Protein AF-0000000087687493 (afdb_homodimer)

Organism: Physeter macrocephalus (NCBI:txid9755)

Structure (mmCIF, N/CA/C/O backbone):
data_AF-0000000087687493-model_v1
#
loop_
_entity.id
_entity.type
_entity.pdbx_description
1 polymer 'Protein FAM180B isoform X2'
#
loop_
_atom_site.group_PDB
_atom_site.id
_atom_site.type_symbol
_atom_site.label_atom_id
_atom_site.label_alt_id
_atom_site.label_comp_id
_atom_site.label_asym_id
_atom_site.label_entity_id
_atom_site.label_seq_id
_atom_site.pdbx_PDB_ins_code
_atom_site.Cartn_x
_atom_site.Cartn_y
_atom_site.Cartn_z
_atom_site.occupancy
_atom_site.B_iso_or_equiv
_atom_site.auth_seq_id
_atom_site.auth_comp_id
_atom_site.auth_asym_id
_atom_site.auth_atom_id
_atom_site.pdbx_PDB_model_num
ATOM 1 N N . MET A 1 1 ? -7.375 11.211 17.047 1 57.12 1 MET A N 1
ATOM 2 C CA . MET A 1 1 ? -7.629 11.352 15.609 1 57.12 1 MET A CA 1
ATOM 3 C C . MET A 1 1 ? -8.789 10.469 15.172 1 57.12 1 MET A C 1
ATOM 5 O O . MET A 1 1 ? -9.078 9.453 15.812 1 57.12 1 MET A O 1
ATOM 9 N N . GLY A 1 2 ? -9.844 11.086 14.617 1 65.38 2 GLY A N 1
ATOM 10 C CA . GLY A 1 2 ? -11.125 10.438 14.375 1 65.38 2 GLY A CA 1
ATOM 11 C C . GLY A 1 2 ? -11.039 9.289 13.383 1 65.38 2 GLY A C 1
ATOM 12 O O . GLY A 1 2 ? -9.969 9.008 12.844 1 65.38 2 GLY A O 1
ATOM 13 N N . GLN A 1 3 ? -12.047 8.484 13.25 1 75.88 3 GLN A N 1
ATOM 14 C CA . GLN A 1 3 ? -12.195 7.348 12.344 1 75.88 3 GLN A CA 1
ATOM 15 C C . GLN A 1 3 ? -12.078 7.789 10.891 1 75.88 3 GLN A C 1
ATOM 17 O O . GLN A 1 3 ? -12.523 8.883 10.531 1 75.88 3 GLN A O 1
ATOM 22 N N . LEU A 1 4 ? -11.383 6.969 10.125 1 79.12 4 LEU A N 1
ATOM 23 C CA . LEU A 1 4 ? -11.281 7.23 8.695 1 79.12 4 LEU A CA 1
ATOM 24 C C . LEU A 1 4 ? -12.625 6.984 8.008 1 79.12 4 LEU A C 1
ATOM 26 O O . LEU A 1 4 ? -13.344 6.051 8.352 1 79.12 4 LEU A O 1
ATOM 30 N N . HIS A 1 5 ? -13 7.879 7.207 1 79.88 5 HIS A N 1
ATOM 31 C CA . HIS A 1 5 ? -14.234 7.719 6.434 1 79.88 5 HIS A CA 1
ATOM 32 C C . HIS A 1 5 ? -14.031 8.133 4.98 1 79.88 5 HIS A C 1
ATOM 34 O O . HIS A 1 5 ? -13.062 8.828 4.66 1 79.88 5 HIS A O 1
ATOM 40 N N . ILE A 1 6 ? -14.922 7.57 4.07 1 86.44 6 ILE A N 1
ATOM 41 C CA . ILE A 1 6 ? -14.914 7.984 2.67 1 86.44 6 ILE A CA 1
ATOM 42 C C . ILE A 1 6 ? -15.656 9.305 2.52 1 86.44 6 ILE A C 1
ATOM 44 O O . ILE A 1 6 ? -16.844 9.398 2.824 1 86.44 6 ILE A O 1
ATOM 48 N N . GLN A 1 7 ? -14.984 10.312 2.129 1 83.38 7 GLN A N 1
ATOM 49 C CA . GLN A 1 7 ? -15.555 11.656 2.055 1 83.38 7 GLN A CA 1
ATOM 50 C C . GLN A 1 7 ? -16.438 11.812 0.823 1 83.38 7 GLN A C 1
ATOM 52 O O . GLN A 1 7 ? -17.484 12.469 0.882 1 83.38 7 GLN A O 1
ATOM 57 N N . ASP A 1 8 ? -16.109 11.164 -0.287 1 89.25 8 ASP A N 1
ATOM 58 C CA . ASP A 1 8 ? -16.875 11.32 -1.515 1 89.25 8 ASP A CA 1
ATOM 59 C C . ASP A 1 8 ? -18.203 10.57 -1.424 1 89.25 8 ASP A C 1
ATOM 61 O O . ASP A 1 8 ? -18.234 9.344 -1.3 1 89.25 8 ASP A O 1
ATOM 65 N N . GLU A 1 9 ? -19.203 11.305 -1.529 1 91.12 9 GLU A N 1
ATOM 66 C CA . GLU A 1 9 ? -20.531 10.734 -1.342 1 91.12 9 GLU A CA 1
ATOM 67 C C . GLU A 1 9 ? -20.844 9.711 -2.428 1 91.12 9 GLU A C 1
ATOM 69 O O . GLU A 1 9 ? -21.516 8.703 -2.164 1 91.12 9 GLU A O 1
ATOM 74 N N . GLU A 1 10 ? -20.438 9.992 -3.646 1 93.44 10 GLU A N 1
ATOM 75 C CA . GLU A 1 10 ? -20.672 9.055 -4.738 1 93.44 10 GLU A CA 1
ATOM 76 C C . GLU A 1 10 ? -20.016 7.703 -4.449 1 93.44 10 GLU A C 1
ATOM 78 O O . GLU A 1 10 ? -20.656 6.656 -4.594 1 93.44 10 GLU A O 1
ATOM 83 N N . LEU A 1 11 ? -18.781 7.754 -4.051 1 90.75 11 LEU A N 1
ATOM 84 C CA . LEU A 1 11 ? -18.047 6.539 -3.729 1 90.75 11 LEU A CA 1
ATOM 85 C C . LEU A 1 11 ? -18.641 5.844 -2.512 1 90.75 11 LEU A C 1
ATOM 87 O O . LEU A 1 11 ? -18.828 4.625 -2.518 1 90.75 11 LEU A O 1
ATOM 91 N N . ALA A 1 12 ? -19.062 6.613 -1.541 1 91 12 ALA A N 1
ATOM 92 C CA . ALA A 1 12 ? -19.562 6.078 -0.278 1 91 12 ALA A CA 1
ATOM 93 C C . ALA A 1 12 ? -20.906 5.383 -0.474 1 91 12 ALA A C 1
ATOM 95 O O . ALA A 1 12 ? -21.281 4.5 0.303 1 91 12 ALA A O 1
ATOM 96 N N . SER A 1 13 ? -21.547 5.734 -1.443 1 91.62 13 SER A N 1
ATOM 97 C CA . SER A 1 13 ? -22.906 5.223 -1.645 1 91.62 13 SER A CA 1
ATOM 98 C C . SER A 1 13 ? -22.875 3.885 -2.379 1 91.62 13 SER A C 1
ATOM 100 O O . SER A 1 13 ? -23.891 3.174 -2.412 1 91.62 13 SER A O 1
ATOM 102 N N . THR A 1 14 ? -21.734 3.602 -3.014 1 92.44 14 THR A N 1
ATOM 103 C CA . THR A 1 14 ? -21.641 2.33 -3.723 1 92.44 14 THR A CA 1
ATOM 104 C C . THR A 1 14 ? -21.562 1.167 -2.74 1 92.44 14 THR A C 1
ATOM 106 O O . THR A 1 14 ? -21.188 1.354 -1.577 1 92.44 14 THR A O 1
ATOM 109 N N . ARG A 1 15 ? -21.906 -0.051 -3.201 1 92.62 15 ARG A N 1
ATOM 110 C CA . ARG A 1 15 ? -21.797 -1.232 -2.354 1 92.62 15 ARG A CA 1
ATOM 111 C C . ARG A 1 15 ? -20.344 -1.455 -1.914 1 92.62 15 ARG A C 1
ATOM 113 O O . ARG A 1 15 ? -20.062 -1.556 -0.719 1 92.62 15 ARG A O 1
ATOM 120 N N . PRO A 1 16 ? -19.391 -1.457 -2.838 1 89.19 16 PRO A N 1
ATOM 121 C CA . PRO A 1 16 ? -18 -1.616 -2.414 1 89.19 16 PRO A CA 1
ATOM 122 C C . PRO A 1 16 ? -17.531 -0.482 -1.508 1 89.19 16 PRO A C 1
ATOM 124 O O . PRO A 1 16 ? -16.703 -0.7 -0.622 1 89.19 16 PRO A O 1
ATOM 127 N N . GLY A 1 17 ? -18.031 0.731 -1.824 1 89.94 17 GLY A N 1
ATOM 128 C CA . GLY A 1 17 ? -17.703 1.857 -0.965 1 89.94 17 GLY A CA 1
ATOM 129 C C . GLY A 1 17 ? -18.156 1.67 0.468 1 89.94 17 GLY A C 1
ATOM 130 O O . GLY A 1 17 ? -17.438 2.002 1.408 1 89.94 17 GLY A O 1
ATOM 131 N N . ARG A 1 18 ? -19.344 1.124 0.629 1 90 18 ARG A N 1
ATOM 132 C CA . ARG A 1 18 ? -19.875 0.857 1.958 1 90 18 ARG A CA 1
ATOM 133 C C . ARG A 1 18 ? -19.062 -0.199 2.684 1 90 18 ARG A C 1
ATOM 135 O O . ARG A 1 18 ? -18.781 -0.065 3.877 1 90 18 ARG A O 1
ATOM 142 N N . ARG A 1 19 ? -18.625 -1.159 1.909 1 86.69 19 ARG A N 1
ATOM 143 C CA . ARG A 1 19 ? -17.781 -2.189 2.496 1 86.69 19 ARG A CA 1
ATOM 144 C C . ARG A 1 19 ? -16.453 -1.606 2.957 1 86.69 19 ARG A C 1
ATOM 146 O O . ARG A 1 19 ? -15.969 -1.922 4.047 1 86.69 19 ARG A O 1
ATOM 153 N N . LEU A 1 20 ? -15.914 -0.812 2.037 1 87.25 20 LEU A N 1
ATOM 154 C CA . LEU A 1 20 ? -14.648 -0.176 2.381 1 87.25 20 LEU A CA 1
ATOM 155 C C . LEU A 1 20 ? -14.805 0.73 3.598 1 87.25 20 LEU A C 1
ATOM 157 O O . LEU A 1 20 ? -13.93 0.775 4.461 1 87.25 20 LEU A O 1
ATOM 161 N N . SER A 1 21 ? -15.906 1.424 3.682 1 86.94 21 SER A N 1
ATOM 162 C CA . SER A 1 21 ? -16.188 2.295 4.82 1 86.94 21 SER A CA 1
ATOM 163 C C . SER A 1 21 ? -16.234 1.5 6.121 1 86.94 21 SER A C 1
ATOM 165 O O . SER A 1 21 ? -15.742 1.951 7.152 1 86.94 21 SER A O 1
ATOM 167 N N . LEU A 1 22 ? -16.859 0.412 6.039 1 84.94 22 LEU A N 1
ATOM 168 C CA . LEU A 1 22 ? -16.938 -0.454 7.211 1 84.94 22 LEU A CA 1
ATOM 169 C C . LEU A 1 22 ? -15.547 -0.93 7.629 1 84.94 22 LEU A C 1
ATOM 171 O O . LEU A 1 22 ? -15.227 -0.956 8.82 1 84.94 22 LEU A O 1
ATOM 175 N N . LEU A 1 23 ? -14.711 -1.224 6.609 1 83.31 23 LEU A N 1
ATOM 176 C CA . LEU A 1 23 ? -13.352 -1.648 6.898 1 83.31 23 LEU A CA 1
ATOM 177 C C . LEU A 1 23 ? -12.555 -0.523 7.555 1 83.31 23 LEU A C 1
ATOM 179 O O . LEU A 1 23 ? -11.867 -0.744 8.555 1 83.31 23 LEU A O 1
ATOM 183 N N . LEU A 1 24 ? -12.758 0.592 7.008 1 85.69 24 LEU A N 1
ATOM 184 C CA . LEU A 1 24 ? -12.031 1.75 7.516 1 85.69 24 LEU A CA 1
ATOM 185 C C . LEU A 1 24 ? -12.477 2.094 8.93 1 85.69 24 LEU A C 1
ATOM 187 O O . LEU A 1 24 ? -11.656 2.449 9.781 1 85.69 24 LEU A O 1
ATOM 191 N N . GLN A 1 25 ? -13.695 1.948 9.195 1 82.12 25 GLN A N 1
ATOM 192 C CA . GLN A 1 25 ? -14.266 2.346 10.477 1 82.12 25 GLN A CA 1
ATOM 193 C C . GLN A 1 25 ? -13.992 1.295 11.547 1 82.12 25 GLN A C 1
ATOM 195 O O . GLN A 1 25 ? -13.703 1.633 12.695 1 82.12 25 GLN A O 1
ATOM 200 N N . HIS A 1 26 ? -14 0.063 11.156 1 77.81 26 HIS A N 1
ATOM 201 C CA . HIS A 1 26 ? -13.992 -0.976 12.18 1 77.81 26 HIS A CA 1
ATOM 202 C C . HIS A 1 26 ? -12.633 -1.664 12.25 1 77.81 26 HIS A C 1
ATOM 204 O O . HIS A 1 26 ? -12.242 -2.176 13.305 1 77.81 26 HIS A O 1
ATOM 210 N N . HIS A 1 27 ? -11.891 -1.51 11.227 1 77.25 27 HIS A N 1
ATOM 211 C CA . HIS A 1 27 ? -10.734 -2.4 11.188 1 77.25 27 HIS A CA 1
ATOM 212 C C . HIS A 1 27 ? -9.438 -1.614 11.016 1 77.25 27 HIS A C 1
ATOM 214 O O . HIS A 1 27 ? -8.344 -2.176 11.125 1 77.25 27 HIS A O 1
ATOM 220 N N . VAL A 1 28 ? -9.508 -0.477 10.656 1 81.25 28 VAL A N 1
ATOM 221 C CA . VAL A 1 28 ? -8.312 0.353 10.555 1 81.25 28 VAL A CA 1
ATOM 222 C C . VAL A 1 28 ? -8.164 1.209 11.812 1 81.25 28 VAL A C 1
ATOM 224 O O . VAL A 1 28 ? -9.102 1.923 12.195 1 81.25 28 VAL A O 1
ATOM 227 N N . PRO A 1 29 ? -7.027 1.083 12.391 1 83.38 29 PRO A N 1
ATOM 228 C CA . PRO A 1 29 ? -6.82 1.816 13.641 1 83.38 29 PRO A CA 1
ATOM 229 C C . PRO A 1 29 ? -6.938 3.328 13.469 1 83.38 29 PRO A C 1
ATOM 231 O O . PRO A 1 29 ? -6.566 3.861 12.414 1 83.38 29 PRO A O 1
ATOM 234 N N . SER A 1 30 ? -7.441 3.971 14.531 1 84.06 30 SER A N 1
ATOM 235 C CA . SER A 1 30 ? -7.656 5.414 14.469 1 84.06 30 SER A CA 1
ATOM 236 C C . SER A 1 30 ? -6.5 6.176 15.109 1 84.06 30 SER A C 1
ATOM 238 O O . SER A 1 30 ? -6.43 7.402 15.008 1 84.06 30 SER A O 1
ATOM 240 N N . ASP A 1 31 ? -5.668 5.422 15.719 1 90.25 31 ASP A N 1
ATOM 241 C CA . ASP A 1 31 ? -4.516 6.066 16.359 1 90.25 31 ASP A CA 1
ATOM 242 C C . ASP A 1 31 ? -3.295 5.152 16.328 1 90.25 31 ASP A C 1
ATOM 244 O O . ASP A 1 31 ? -3.367 4.023 15.836 1 90.25 31 ASP A O 1
ATOM 248 N N . LEU A 1 32 ? -2.256 5.668 16.844 1 92.75 32 LEU A N 1
ATOM 249 C CA . LEU A 1 32 ? -0.97 4.984 16.766 1 92.75 32 LEU A CA 1
ATOM 250 C C . LEU A 1 32 ? -1.001 3.682 17.547 1 92.75 32 LEU A C 1
ATOM 252 O O . LEU A 1 32 ? -0.484 2.66 17.094 1 92.75 32 LEU A O 1
ATOM 256 N N . GLU A 1 33 ? -1.521 3.783 18.719 1 93.06 33 GLU A N 1
ATOM 257 C CA . GLU A 1 33 ? -1.596 2.588 19.547 1 93.06 33 GLU A CA 1
ATOM 258 C C . GLU A 1 33 ? -2.355 1.47 18.844 1 93.06 33 GLU A C 1
ATOM 260 O O . GLU A 1 33 ? -1.938 0.31 18.875 1 93.06 33 GLU A O 1
ATOM 265 N N . GLY A 1 34 ? -3.471 1.806 18.25 1 92.94 34 GLY A N 1
ATOM 266 C CA . GLY A 1 34 ? -4.246 0.833 17.5 1 92.94 34 GLY A CA 1
ATOM 267 C C . GLY A 1 34 ? -3.484 0.237 16.328 1 92.94 34 GLY A C 1
ATOM 268 O O . GLY A 1 34 ? -3.572 -0.966 16.062 1 92.94 34 GLY A O 1
ATOM 269 N N . ALA A 1 35 ? -2.762 1.033 15.617 1 94.94 35 ALA A N 1
ATOM 270 C CA . ALA A 1 35 ? -1.961 0.562 14.492 1 94.94 35 ALA A CA 1
ATOM 271 C C . ALA A 1 35 ? -0.881 -0.411 14.953 1 94.94 35 ALA A C 1
ATOM 273 O O . ALA A 1 35 ? -0.639 -1.434 14.312 1 94.94 35 ALA A O 1
ATOM 274 N N . GLU A 1 36 ? -0.266 -0.094 16.031 1 95.62 36 GLU A N 1
ATOM 275 C CA . GLU A 1 36 ? 0.78 -0.95 16.594 1 95.62 36 GLU A CA 1
ATOM 276 C C . GLU A 1 36 ? 0.214 -2.295 17.031 1 95.62 36 GLU A C 1
ATOM 278 O O . GLU A 1 36 ? 0.85 -3.334 16.859 1 95.62 36 GLU A O 1
ATOM 283 N N . GLN A 1 37 ? -0.922 -2.199 17.625 1 94.38 37 GLN A N 1
ATOM 284 C CA . GLN A 1 37 ? -1.578 -3.432 18.047 1 94.38 37 GLN A CA 1
ATOM 285 C C . GLN A 1 37 ? -1.922 -4.312 16.859 1 94.38 37 GLN A C 1
ATOM 287 O O . GLN A 1 37 ? -1.719 -5.527 16.891 1 94.38 37 GLN A O 1
ATOM 292 N N . ARG A 1 38 ? -2.471 -3.705 15.82 1 93.5 38 ARG A N 1
ATOM 293 C CA . ARG A 1 38 ? -2.777 -4.453 14.609 1 93.5 38 ARG A CA 1
ATOM 294 C C . ARG A 1 38 ? -1.513 -5.043 13.992 1 93.5 38 ARG A C 1
ATOM 296 O O . ARG A 1 38 ? -1.518 -6.188 13.531 1 93.5 38 ARG A O 1
ATOM 303 N N . LEU A 1 39 ? -0.437 -4.297 13.984 1 95.62 39 LEU A N 1
ATOM 304 C CA . LEU A 1 39 ? 0.851 -4.785 13.508 1 95.62 39 LEU A CA 1
ATOM 305 C C . LEU A 1 39 ? 1.278 -6.035 14.266 1 95.62 39 LEU A C 1
ATOM 307 O O . LEU A 1 39 ? 1.703 -7.023 13.656 1 95.62 39 LEU A O 1
ATOM 311 N N . GLN A 1 40 ? 1.17 -5.957 15.547 1 95.19 40 GLN A N 1
ATOM 312 C CA . GLN A 1 40 ? 1.549 -7.094 16.375 1 95.19 40 GLN A CA 1
ATOM 313 C C . GLN A 1 40 ? 0.733 -8.336 16.016 1 95.19 40 GLN A C 1
ATOM 315 O O . GLN A 1 40 ? 1.264 -9.445 15.984 1 95.19 40 GLN A O 1
ATOM 320 N N . GLN A 1 41 ? -0.485 -8.156 15.805 1 94.12 41 GLN A N 1
ATOM 321 C CA . GLN A 1 41 ? -1.337 -9.273 15.406 1 94.12 41 GLN A CA 1
ATOM 322 C C . GLN A 1 41 ? -0.85 -9.906 14.109 1 94.12 41 GLN A C 1
ATOM 324 O O . GLN A 1 41 ? -0.822 -11.133 13.977 1 94.12 41 GLN A O 1
ATOM 329 N N . PHE A 1 42 ? -0.473 -9.07 13.164 1 93.69 42 PHE A N 1
ATOM 330 C CA . PHE A 1 42 ? 0.035 -9.594 11.898 1 93.69 42 PHE A CA 1
ATOM 331 C C . PHE A 1 42 ? 1.384 -10.281 12.102 1 93.69 42 PHE A C 1
ATOM 333 O O . PHE A 1 42 ? 1.677 -11.289 11.453 1 93.69 42 PHE A O 1
ATOM 340 N N . GLN A 1 43 ? 2.207 -9.727 12.914 1 93.5 43 GLN A N 1
ATOM 341 C CA . GLN A 1 43 ? 3.502 -10.336 13.203 1 93.5 43 GLN A CA 1
ATOM 342 C C . GLN A 1 43 ? 3.334 -11.703 13.852 1 93.5 43 GLN A C 1
ATOM 344 O O . GLN A 1 43 ? 4.121 -12.617 13.594 1 93.5 43 GLN A O 1
ATOM 349 N N . ASP A 1 44 ? 2.312 -11.828 14.625 1 93.81 44 ASP A N 1
ATOM 350 C CA . ASP A 1 44 ? 2.027 -13.109 15.266 1 93.81 44 ASP A CA 1
ATOM 351 C C . ASP A 1 44 ? 1.633 -14.156 14.227 1 93.81 44 ASP A C 1
ATOM 3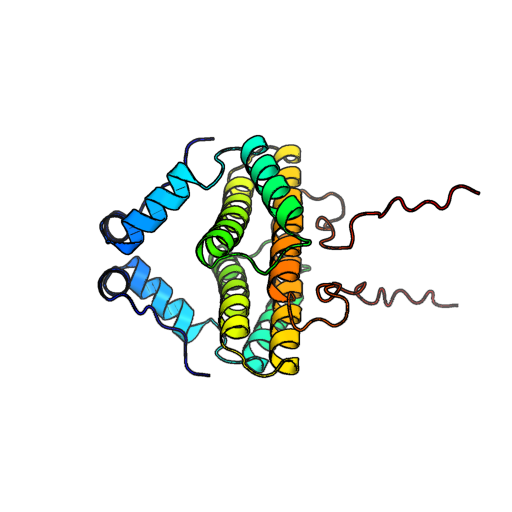53 O O . ASP A 1 44 ? 1.828 -15.359 14.445 1 93.81 44 ASP A O 1
ATOM 357 N N . LEU A 1 45 ? 1.099 -13.703 13.133 1 91.31 45 LEU A N 1
ATOM 358 C CA . LEU A 1 45 ? 0.634 -14.609 12.094 1 91.31 45 LEU A CA 1
ATOM 359 C C . LEU A 1 45 ? 1.737 -14.875 11.07 1 91.31 45 LEU A C 1
ATOM 361 O O . LEU A 1 45 ? 1.519 -15.586 10.086 1 91.31 45 LEU A O 1
ATOM 365 N N . ARG A 1 46 ? 2.902 -14.445 11.258 1 86.88 46 ARG A N 1
ATOM 366 C CA . ARG A 1 46 ? 3.994 -14.477 10.289 1 86.88 46 ARG A CA 1
ATOM 367 C C . ARG A 1 46 ? 4.426 -15.906 9.992 1 86.88 46 ARG A C 1
ATOM 369 O O . ARG A 1 46 ? 4.68 -16.266 8.836 1 86.88 46 ARG A O 1
ATOM 376 N N . LYS A 1 47 ? 4.566 -16.766 11.023 1 82.88 47 LYS A N 1
ATOM 377 C CA . LYS A 1 47 ? 5.059 -18.125 10.859 1 82.88 47 LYS A CA 1
ATOM 378 C C . LYS A 1 47 ? 3.963 -19.047 10.32 1 82.88 47 LYS A C 1
ATOM 380 O O . LYS A 1 47 ? 4.242 -20.172 9.898 1 82.88 47 LYS A O 1
ATOM 385 N N . GLY A 1 48 ? 2.797 -18.656 10.172 1 84.62 48 GLY A N 1
ATOM 386 C CA . GLY A 1 48 ? 1.676 -19.469 9.734 1 84.62 48 GLY A CA 1
ATOM 387 C C . GLY A 1 48 ? 1.467 -19.438 8.227 1 84.62 48 GLY A C 1
ATOM 388 O O . GLY A 1 48 ? 2.365 -19.047 7.48 1 84.62 48 GLY A O 1
ATOM 389 N N . PRO A 1 49 ? 0.432 -20.031 7.789 1 88.88 49 PRO A N 1
ATOM 390 C CA . PRO A 1 49 ? 0.09 -20 6.367 1 88.88 49 PRO A CA 1
ATOM 391 C C . PRO A 1 49 ? -0.183 -18.594 5.852 1 88.88 49 PRO A C 1
ATOM 393 O O . PRO A 1 49 ? -0.291 -17.641 6.641 1 88.88 49 PRO A O 1
ATOM 396 N N . PRO A 1 50 ? -0.201 -18.422 4.555 1 89.69 50 PRO A N 1
ATOM 397 C CA . PRO A 1 50 ? -0.565 -17.109 4.016 1 89.69 50 PRO A CA 1
ATOM 398 C C . PRO A 1 50 ? -1.873 -16.578 4.594 1 89.69 50 PRO A C 1
ATOM 400 O O . PRO A 1 50 ? -2.779 -17.359 4.902 1 89.69 50 PRO A O 1
ATOM 403 N N . LEU A 1 51 ? -1.948 -15.273 4.695 1 93.25 51 LEU A N 1
ATOM 404 C CA . LEU A 1 51 ? -3.145 -14.617 5.211 1 93.25 51 LEU A CA 1
ATOM 405 C C . LEU A 1 51 ? -4.344 -14.883 4.305 1 93.25 51 LEU A C 1
ATOM 407 O O . LEU A 1 51 ? -4.188 -15.047 3.094 1 93.25 51 LEU A O 1
ATOM 411 N N . SER A 1 52 ? -5.504 -15.062 4.984 1 93.5 52 SER A N 1
ATOM 412 C CA . SER A 1 52 ? -6.719 -15.07 4.172 1 93.5 52 SER A CA 1
ATOM 413 C C . SER A 1 52 ? -6.824 -13.805 3.326 1 93.5 52 SER A C 1
ATOM 415 O O . SER A 1 52 ? -6.203 -12.789 3.635 1 93.5 52 SER A O 1
ATOM 417 N N . PRO A 1 53 ? -7.586 -13.812 2.244 1 90.12 53 PRO A N 1
ATOM 418 C CA . PRO A 1 53 ? -7.766 -12.602 1.437 1 90.12 53 PRO A CA 1
ATOM 419 C C . PRO A 1 53 ? -8.258 -11.414 2.258 1 90.12 53 PRO A C 1
ATOM 421 O O . PRO A 1 53 ? -7.832 -10.281 2.029 1 90.12 53 PRO A O 1
ATOM 424 N N . TRP A 1 54 ? -9.102 -11.734 3.176 1 88.38 54 TRP A N 1
ATOM 425 C CA . TRP A 1 54 ? -9.641 -10.688 4.031 1 88.38 54 TRP A CA 1
ATOM 426 C C . TRP A 1 54 ? -8.555 -10.086 4.922 1 88.38 54 TRP A C 1
ATOM 428 O O . TRP A 1 54 ? -8.422 -8.867 5.004 1 88.38 54 TRP A O 1
ATOM 438 N N . ASP A 1 55 ? -7.809 -10.906 5.551 1 90.81 55 ASP A N 1
ATOM 439 C CA . ASP A 1 55 ? -6.742 -10.43 6.43 1 90.81 55 ASP A CA 1
ATOM 440 C C . ASP A 1 55 ? -5.68 -9.672 5.641 1 90.81 55 ASP A C 1
ATOM 442 O O . ASP A 1 55 ? -5.125 -8.68 6.129 1 90.81 55 ASP A O 1
ATOM 446 N N . PHE A 1 56 ? -5.496 -10.148 4.477 1 94.5 56 PHE A N 1
ATOM 447 C CA . PHE A 1 56 ? -4.484 -9.516 3.645 1 94.5 56 PHE A CA 1
ATOM 448 C C . PHE A 1 56 ? -4.922 -8.109 3.244 1 94.5 56 PHE A C 1
ATOM 450 O O . PHE A 1 56 ? -4.125 -7.168 3.283 1 94.5 56 PHE A O 1
ATOM 457 N N . GLU A 1 57 ? -6.129 -8.062 2.854 1 90.94 57 GLU A N 1
ATOM 458 C CA . GLU A 1 57 ? -6.676 -6.746 2.521 1 90.94 57 GLU A CA 1
ATOM 459 C C . GLU A 1 57 ? -6.578 -5.793 3.709 1 90.94 57 GLU A C 1
ATOM 461 O O . GLU A 1 57 ? -6.242 -4.621 3.543 1 90.94 57 GLU A O 1
ATOM 466 N N . HIS A 1 58 ? -6.824 -6.367 4.879 1 91.12 58 HIS A N 1
ATOM 467 C CA . HIS A 1 58 ? -6.742 -5.555 6.086 1 91.12 58 HIS A CA 1
ATOM 468 C C . HIS A 1 58 ? -5.312 -5.102 6.352 1 91.12 58 HIS A C 1
ATOM 470 O O . HIS A 1 58 ? -5.09 -3.98 6.816 1 91.12 58 HIS A O 1
ATOM 476 N N . LEU A 1 59 ? -4.422 -5.922 6.133 1 95 59 LEU A N 1
ATOM 477 C CA . LEU A 1 59 ? -3.012 -5.586 6.293 1 95 59 LEU A CA 1
ATOM 478 C C . LEU A 1 59 ? -2.631 -4.402 5.406 1 95 59 LEU A C 1
ATOM 480 O O . LEU A 1 59 ? -2.047 -3.428 5.883 1 95 59 LEU A O 1
ATOM 484 N N . LEU A 1 60 ? -3.078 -4.523 4.125 1 94.75 60 LEU A N 1
ATOM 485 C CA . LEU A 1 60 ? -2.766 -3.455 3.182 1 94.75 60 LEU A CA 1
ATOM 486 C C . LEU A 1 60 ? -3.445 -2.152 3.592 1 94.75 60 LEU A C 1
ATOM 488 O O . LEU A 1 60 ? -2.832 -1.084 3.535 1 94.75 60 LEU A O 1
ATOM 492 N N . LEU A 1 61 ? -4.68 -2.236 4.016 1 93.56 61 LEU A N 1
ATOM 493 C CA . LEU A 1 61 ? -5.445 -1.056 4.398 1 93.56 61 LEU A CA 1
ATOM 494 C C . LEU A 1 61 ? -4.848 -0.403 5.641 1 93.56 61 LEU A C 1
ATOM 496 O O . LEU A 1 61 ? -4.836 0.824 5.758 1 93.56 61 LEU A O 1
ATOM 500 N N . THR A 1 62 ? -4.395 -1.245 6.562 1 94.44 62 THR A N 1
ATOM 501 C CA . THR A 1 62 ? -3.74 -0.702 7.746 1 94.44 62 THR A CA 1
ATOM 502 C C . THR A 1 62 ? -2.484 0.073 7.359 1 94.44 62 THR A C 1
ATOM 504 O O . THR A 1 62 ? -2.236 1.162 7.883 1 94.44 62 THR A O 1
ATOM 507 N N . GLY A 1 63 ? -1.698 -0.49 6.484 1 95.31 63 GLY A N 1
ATOM 508 C CA . GLY A 1 63 ? -0.532 0.223 5.988 1 95.31 63 GLY A CA 1
ATOM 509 C C . GLY A 1 63 ? -0.873 1.565 5.371 1 95.31 63 GLY A C 1
ATOM 510 O O . GLY A 1 63 ? -0.239 2.576 5.68 1 95.31 63 GLY A O 1
ATOM 511 N N . LEU A 1 64 ? -1.892 1.567 4.516 1 94.25 64 LEU A N 1
ATOM 512 C CA . LEU A 1 64 ? -2.324 2.803 3.869 1 94.25 64 LEU A CA 1
ATOM 513 C C . LEU A 1 64 ? -2.822 3.809 4.898 1 94.25 64 LEU A C 1
ATOM 515 O O . LEU A 1 64 ? -2.615 5.016 4.746 1 94.25 64 LEU A O 1
ATOM 519 N N . SER A 1 65 ? -3.447 3.322 5.887 1 93 65 SER A N 1
ATOM 520 C CA . SER A 1 65 ? -3.938 4.219 6.93 1 93 65 SER A CA 1
ATOM 521 C C . SER A 1 65 ? -2.785 4.895 7.664 1 93 65 SER A C 1
ATOM 523 O O . SER A 1 65 ? -2.904 6.047 8.086 1 93 65 SER A O 1
ATOM 525 N N . CYS A 1 66 ? -1.709 4.18 7.84 1 93.69 66 CYS A N 1
ATOM 526 C CA . CYS A 1 66 ? -0.535 4.773 8.469 1 93.69 66 CYS A CA 1
ATOM 527 C C . CYS A 1 66 ? 0.008 5.926 7.637 1 93.69 66 CYS A C 1
ATOM 529 O O . CYS A 1 66 ? 0.394 6.965 8.18 1 93.69 66 CYS A O 1
ATOM 531 N N . VAL A 1 67 ? 0.025 5.746 6.32 1 93.94 67 VAL A N 1
ATOM 532 C CA . VAL A 1 67 ? 0.482 6.797 5.418 1 93.94 67 VAL A CA 1
ATOM 533 C C . VAL A 1 67 ? -0.422 8.023 5.551 1 93.94 67 VAL A C 1
ATOM 535 O O . VAL A 1 67 ? 0.063 9.148 5.641 1 93.94 67 VAL A O 1
ATOM 538 N N . TYR A 1 68 ? -1.722 7.758 5.613 1 91 68 TYR A N 1
ATOM 539 C CA . TYR A 1 68 ? -2.688 8.844 5.746 1 91 68 TYR A CA 1
ATOM 540 C C . TYR A 1 68 ? -2.494 9.586 7.062 1 91 68 TYR A C 1
ATOM 542 O O . TYR A 1 68 ? -2.453 10.82 7.086 1 91 68 TYR A O 1
ATOM 550 N N . ARG A 1 69 ? -2.344 8.852 8.109 1 91.56 69 ARG A N 1
ATOM 551 C CA . ARG A 1 69 ? -2.223 9.445 9.438 1 91.56 69 ARG A CA 1
ATOM 552 C C . ARG A 1 69 ? -0.922 10.227 9.57 1 91.56 69 ARG A C 1
ATOM 554 O O . ARG A 1 69 ? -0.875 11.25 10.258 1 91.56 69 ARG A O 1
ATOM 561 N N . LEU A 1 70 ? 0.108 9.766 8.969 1 91 70 LEU A N 1
ATOM 562 C CA . LEU A 1 70 ? 1.391 10.461 8.984 1 91 70 LEU A CA 1
ATOM 563 C C . LEU A 1 70 ? 1.264 11.844 8.352 1 91 70 LEU A C 1
ATOM 565 O O . LEU A 1 70 ? 1.801 12.82 8.883 1 91 70 LEU A O 1
ATOM 569 N N . HIS A 1 71 ? 0.509 11.93 7.242 1 89.19 71 HIS A N 1
ATOM 570 C CA . HIS A 1 71 ? 0.336 13.195 6.547 1 89.19 71 HIS A CA 1
ATOM 571 C C . HIS A 1 71 ? -0.454 14.188 7.398 1 89.19 71 HIS A C 1
ATOM 573 O O . HIS A 1 71 ? -0.259 15.398 7.289 1 89.19 71 HIS A O 1
ATOM 579 N N . VAL A 1 72 ? -1.276 13.656 8.219 1 87.88 72 VAL A N 1
ATOM 580 C CA . VAL A 1 72 ? -2.15 14.523 9 1 87.88 72 VAL A CA 1
ATOM 581 C C . VAL A 1 72 ? -1.469 14.883 10.32 1 87.88 72 VAL A C 1
ATOM 583 O O . VAL A 1 72 ? -1.784 15.914 10.922 1 87.88 72 VAL A O 1
ATOM 586 N N . ALA A 1 73 ? -0.525 14.078 10.773 1 88 73 ALA A N 1
ATOM 587 C CA . ALA A 1 73 ? 0.165 14.297 12.047 1 88 73 ALA A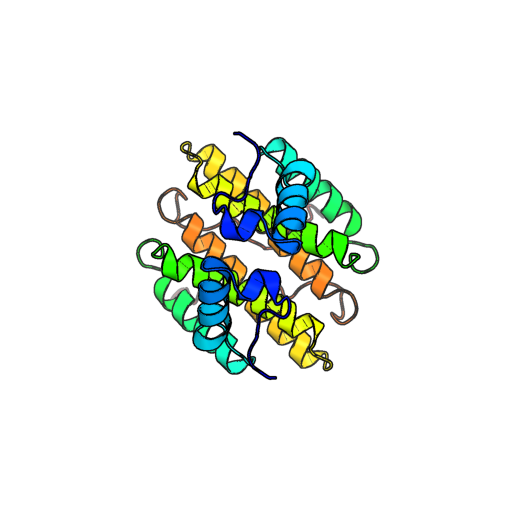 CA 1
ATOM 588 C C . ALA A 1 73 ? 1.031 15.555 11.984 1 88 73 ALA A C 1
ATOM 590 O O . ALA A 1 73 ? 1.677 15.82 10.969 1 88 73 ALA A O 1
ATOM 591 N N . ASN A 1 74 ? 1.066 16.297 13.062 1 85.06 74 ASN A N 1
ATOM 592 C CA . ASN A 1 74 ? 1.812 17.562 13.109 1 85.06 74 ASN A CA 1
ATOM 593 C C . ASN A 1 74 ? 3.15 17.391 13.82 1 85.06 74 ASN A C 1
ATOM 595 O O . ASN A 1 74 ? 4.133 18.031 13.469 1 85.06 74 ASN A O 1
ATOM 599 N N . GLU A 1 75 ? 3.189 16.547 14.766 1 87.69 75 GLU A N 1
ATOM 600 C CA . GLU A 1 75 ? 4.398 16.359 15.562 1 87.69 75 GLU A CA 1
ATOM 601 C C . GLU A 1 75 ? 5.363 15.398 14.875 1 87.69 75 GLU A C 1
ATOM 603 O O . GLU A 1 75 ? 4.965 14.32 14.438 1 87.69 75 GLU A O 1
ATOM 608 N N . ALA A 1 76 ? 6.582 15.742 14.797 1 83.94 76 ALA A N 1
ATOM 609 C CA . ALA A 1 76 ? 7.617 14.953 14.133 1 83.94 76 ALA A CA 1
ATOM 610 C C . ALA A 1 76 ? 7.719 13.555 14.742 1 83.94 76 ALA A C 1
ATOM 612 O O . ALA A 1 76 ? 7.914 12.57 14.031 1 83.94 76 ALA A O 1
ATOM 613 N N . GLU A 1 77 ? 7.672 13.578 16.031 1 85.19 77 GLU A N 1
ATOM 614 C CA . GLU A 1 77 ? 7.789 12.297 16.719 1 85.19 77 GLU A CA 1
ATOM 615 C C . GLU A 1 77 ? 6.68 11.344 16.281 1 85.19 77 GLU A C 1
ATOM 617 O O . GLU A 1 77 ? 6.938 10.172 16 1 85.19 77 GLU A O 1
ATOM 622 N N . GLU A 1 78 ? 5.488 11.859 16.312 1 88.5 78 GLU A N 1
ATOM 623 C CA . GLU A 1 78 ? 4.352 11.031 15.914 1 88.5 78 GLU A CA 1
ATOM 624 C C . GLU A 1 78 ? 4.461 10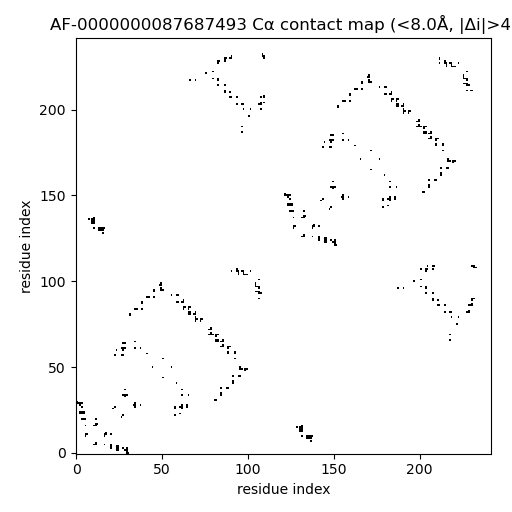.602 14.453 1 88.5 78 GLU A C 1
ATOM 626 O O . GLU A 1 78 ? 4.164 9.453 14.109 1 88.5 78 GLU A O 1
ATOM 631 N N . ARG A 1 79 ? 4.898 11.477 13.609 1 89.69 79 ARG A N 1
ATOM 632 C CA . ARG A 1 79 ? 5.105 11.148 12.203 1 89.69 79 ARG A CA 1
ATOM 633 C C . ARG A 1 79 ? 6.121 10.023 12.047 1 89.69 79 ARG A C 1
ATOM 635 O O . ARG A 1 79 ? 5.922 9.109 11.242 1 89.69 79 ARG A O 1
ATOM 642 N N . GLY A 1 80 ? 7.121 10.133 12.781 1 88.56 80 GLY A N 1
ATOM 643 C CA . GLY A 1 80 ? 8.141 9.094 12.766 1 88.56 80 GLY A CA 1
ATOM 644 C C . GLY A 1 80 ? 7.609 7.727 13.164 1 88.56 80 GLY A C 1
ATOM 645 O O . GLY A 1 80 ? 7.984 6.711 12.578 1 88.56 80 GLY A O 1
ATOM 646 N N . ARG A 1 81 ? 6.77 7.738 14.141 1 90.81 81 ARG A N 1
ATOM 647 C CA . ARG A 1 81 ? 6.219 6.477 14.625 1 90.81 81 ARG A CA 1
ATOM 648 C C . ARG A 1 81 ? 5.258 5.875 13.602 1 90.81 81 ARG A C 1
ATOM 650 O O . ARG A 1 81 ? 5.242 4.66 13.398 1 90.81 81 ARG A O 1
ATOM 657 N N . TRP A 1 82 ? 4.512 6.695 12.969 1 92.62 82 TRP A N 1
ATOM 658 C CA . TRP A 1 82 ? 3.658 6.215 11.883 1 92.62 82 TRP A CA 1
ATOM 659 C C . TRP A 1 82 ? 4.492 5.605 10.766 1 92.62 82 TRP A C 1
ATOM 661 O O . TRP A 1 82 ? 4.133 4.562 10.211 1 92.62 82 TRP A O 1
ATOM 671 N N . ALA A 1 83 ? 5.586 6.277 10.453 1 91.31 83 ALA A N 1
ATOM 672 C CA . ALA A 1 83 ? 6.484 5.766 9.422 1 91.31 83 ALA A CA 1
ATOM 673 C C . ALA A 1 83 ? 7.059 4.41 9.812 1 91.31 83 ALA A C 1
ATOM 675 O O . ALA A 1 83 ? 7.18 3.514 8.969 1 91.31 83 ALA A O 1
ATOM 676 N N . GLN A 1 84 ? 7.402 4.312 11.031 1 91.12 84 GLN A N 1
ATOM 677 C CA . GLN A 1 84 ? 7.957 3.061 11.523 1 91.12 84 GLN A CA 1
ATOM 678 C C . GLN A 1 84 ? 6.934 1.931 11.43 1 91.12 84 GLN A C 1
ATOM 680 O O . GLN A 1 84 ? 7.266 0.821 11.008 1 91.12 84 GLN A O 1
ATOM 685 N N . VAL A 1 85 ? 5.754 2.16 11.859 1 93.44 85 VAL A N 1
ATOM 686 C CA . VAL A 1 85 ? 4.707 1.145 11.789 1 93.44 85 VAL A CA 1
ATOM 687 C C . VAL A 1 85 ? 4.434 0.775 10.336 1 93.44 85 VAL A C 1
ATOM 689 O O . VAL A 1 85 ? 4.266 -0.401 10.008 1 93.44 85 VAL A O 1
ATOM 692 N N . PHE A 1 86 ? 4.418 1.771 9.484 1 94.88 86 PHE A N 1
ATOM 693 C CA . PHE A 1 86 ? 4.238 1.503 8.062 1 94.88 86 PHE A CA 1
ATOM 694 C C . PHE A 1 86 ? 5.348 0.598 7.543 1 94.88 86 PHE A C 1
ATOM 696 O O . PHE A 1 86 ? 5.086 -0.337 6.781 1 94.88 86 PHE A O 1
ATOM 703 N N . ALA A 1 87 ? 6.531 0.882 7.859 1 91.44 87 ALA A N 1
ATOM 704 C CA . ALA A 1 87 ? 7.664 0.083 7.402 1 91.44 87 ALA A CA 1
ATOM 705 C C . ALA A 1 87 ? 7.516 -1.375 7.828 1 91.44 87 ALA A C 1
ATOM 707 O O . ALA A 1 87 ? 7.758 -2.287 7.035 1 91.44 87 ALA A O 1
ATOM 708 N N . LEU A 1 88 ? 7.133 -1.533 9.031 1 93.25 88 LEU A N 1
ATOM 709 C CA . LEU A 1 88 ? 6.98 -2.889 9.547 1 93.25 88 LEU A CA 1
ATOM 710 C C . LEU A 1 88 ? 5.797 -3.592 8.891 1 93.25 88 LEU A C 1
ATOM 712 O O . LEU A 1 88 ? 5.855 -4.797 8.625 1 93.25 88 LEU A O 1
ATOM 716 N N . LEU A 1 89 ? 4.723 -2.863 8.602 1 94.75 89 LEU A N 1
ATOM 717 C CA . LEU A 1 89 ? 3.578 -3.443 7.914 1 94.75 89 LEU A CA 1
ATOM 718 C C . LEU A 1 89 ? 3.949 -3.846 6.488 1 94.75 89 LEU A C 1
ATOM 720 O O . LEU A 1 89 ? 3.5 -4.883 5.996 1 94.75 89 LEU A O 1
ATOM 724 N N . ALA A 1 90 ? 4.75 -3.025 5.863 1 93.62 90 ALA A N 1
ATOM 725 C CA . ALA A 1 90 ? 5.23 -3.373 4.531 1 93.62 90 ALA A CA 1
ATOM 726 C C . ALA A 1 90 ? 6.082 -4.641 4.566 1 93.62 90 ALA A C 1
ATOM 728 O O . ALA A 1 90 ? 5.992 -5.48 3.666 1 93.62 90 ALA A O 1
ATOM 729 N N . GLN A 1 91 ? 6.863 -4.777 5.605 1 91.25 91 GLN A N 1
ATOM 730 C CA . GLN A 1 91 ? 7.652 -5.992 5.781 1 91.25 91 GLN A CA 1
ATOM 731 C C . GLN A 1 91 ? 6.758 -7.211 5.961 1 91.25 91 GLN A C 1
ATOM 733 O O . GLN A 1 91 ? 7.043 -8.281 5.422 1 91.25 91 GLN A O 1
ATOM 738 N N . GLU A 1 92 ? 5.75 -7.062 6.746 1 93.12 92 GLU A N 1
ATOM 739 C CA . GLU A 1 92 ? 4.809 -8.164 6.938 1 93.12 92 GLU A CA 1
ATOM 740 C C . GLU A 1 92 ? 4.109 -8.523 5.629 1 93.12 92 GLU A C 1
ATOM 742 O O . GLU A 1 92 ? 3.801 -9.688 5.383 1 93.12 92 GLU A O 1
ATOM 747 N N . THR A 1 93 ? 3.799 -7.52 4.844 1 94.5 93 THR A N 1
ATOM 748 C CA . THR A 1 93 ? 3.219 -7.758 3.527 1 94.5 93 THR A CA 1
ATOM 749 C C . THR A 1 93 ? 4.156 -8.609 2.672 1 94.5 93 THR A C 1
ATOM 751 O O . THR A 1 93 ? 3.729 -9.594 2.064 1 94.5 93 THR A O 1
ATOM 754 N N . LEU A 1 94 ? 5.453 -8.32 2.707 1 91.38 94 LEU A N 1
ATOM 755 C CA . LEU A 1 94 ? 6.441 -9.062 1.925 1 91.38 94 LEU A CA 1
ATOM 756 C C . LEU A 1 94 ? 6.578 -10.492 2.434 1 91.38 94 LEU A C 1
ATOM 758 O O . LEU A 1 94 ? 6.695 -11.43 1.639 1 91.38 94 LEU A O 1
ATOM 762 N N . TRP A 1 95 ? 6.527 -10.578 3.715 1 88.62 95 TRP A N 1
ATOM 763 C CA . TRP A 1 95 ? 6.59 -11.914 4.301 1 88.62 95 TRP A CA 1
ATOM 764 C C . TRP A 1 95 ? 5.426 -12.773 3.824 1 88.62 95 TRP A C 1
ATOM 766 O O . TRP A 1 95 ? 5.617 -13.938 3.447 1 88.62 95 TRP A O 1
ATOM 776 N N . ASP A 1 96 ? 4.285 -12.156 3.881 1 91.19 96 ASP A N 1
ATOM 777 C CA . ASP A 1 96 ? 3.1 -12.922 3.492 1 91.19 96 ASP A CA 1
ATOM 778 C C . ASP A 1 96 ? 3.133 -13.266 2.004 1 91.19 96 ASP A C 1
ATOM 780 O O . ASP A 1 96 ? 2.752 -14.367 1.608 1 91.19 96 ASP A O 1
ATOM 784 N N . LEU A 1 97 ? 3.588 -12.406 1.199 1 89.44 97 LEU A N 1
ATOM 785 C CA . LEU A 1 97 ? 3.645 -12.594 -0.246 1 89.44 97 LEU A CA 1
ATOM 786 C C . LEU A 1 97 ? 4.645 -13.688 -0.611 1 89.44 97 LEU A C 1
ATOM 788 O O . LEU A 1 97 ? 4.52 -14.328 -1.66 1 89.44 97 LEU A O 1
ATOM 792 N N . CYS A 1 98 ? 5.566 -13.883 0.216 1 85.25 98 CYS A N 1
ATOM 793 C CA . CYS A 1 98 ? 6.648 -14.812 -0.106 1 85.25 98 CYS A CA 1
ATOM 794 C C . CYS A 1 98 ? 6.387 -16.188 0.503 1 85.25 98 CYS A C 1
ATOM 796 O O . CYS A 1 98 ? 7.18 -17.109 0.318 1 85.25 98 CYS A O 1
ATOM 798 N N . LYS A 1 99 ? 5.273 -16.125 1.181 1 81.75 99 LYS A N 1
ATOM 799 C CA . LYS A 1 99 ? 4.922 -17.422 1.747 1 81.75 99 LYS A CA 1
ATOM 800 C C . LYS A 1 99 ? 4.629 -18.453 0.648 1 81.75 99 LYS A C 1
ATOM 802 O O . LYS A 1 99 ? 3.818 -18.188 -0.244 1 81.75 99 LYS A O 1
ATOM 807 N N . GLY A 1 100 ? 5.391 -19.5 0.544 1 70.88 100 GLY A N 1
ATOM 808 C CA . GLY A 1 100 ? 5.113 -20.594 -0.377 1 70.88 100 GLY A CA 1
ATOM 809 C C . GLY A 1 100 ? 6.137 -20.703 -1.488 1 70.88 100 GLY A C 1
ATOM 810 O O . GLY A 1 100 ? 6.133 -21.688 -2.244 1 70.88 100 GLY A O 1
ATOM 811 N N . PHE A 1 101 ? 6.754 -19.656 -1.839 1 71.81 101 PHE A N 1
ATOM 812 C CA . PHE A 1 101 ? 7.684 -19.844 -2.949 1 71.81 101 PHE A CA 1
ATOM 813 C C . PHE A 1 101 ? 9.07 -19.344 -2.576 1 71.81 101 PHE A C 1
ATOM 815 O O . PHE A 1 101 ? 10.055 -19.641 -3.264 1 71.81 101 PHE A O 1
ATOM 822 N N . CYS A 1 102 ? 9.188 -18.453 -1.528 1 72.69 102 CYS A N 1
ATOM 823 C CA . CYS A 1 102 ? 10.523 -18.016 -1.151 1 72.69 102 CYS A CA 1
ATOM 824 C C . CYS A 1 102 ? 11.242 -19.078 -0.329 1 72.69 102 CYS A C 1
ATOM 826 O O . CYS A 1 102 ? 10.617 -19.766 0.484 1 72.69 102 CYS A O 1
ATOM 828 N N . PRO A 1 103 ? 12.453 -19.547 -0.891 1 63 103 PRO A N 1
ATOM 829 C CA . PRO A 1 103 ? 13.148 -20.688 -0.297 1 63 103 PRO A CA 1
ATOM 830 C C . PRO A 1 103 ? 13.188 -20.625 1.229 1 63 103 PRO A C 1
ATOM 832 O O . PRO A 1 103 ? 13.086 -21.656 1.896 1 63 103 PRO A O 1
ATOM 835 N N . GLN A 1 104 ? 13.641 -19.562 1.783 1 59.44 104 GLN A N 1
ATOM 836 C CA . GLN A 1 104 ? 13.766 -19.547 3.236 1 59.44 104 GLN A CA 1
ATOM 837 C C . GLN A 1 104 ? 12.641 -18.75 3.883 1 59.44 104 GLN A C 1
ATOM 839 O O . GLN A 1 104 ? 12.672 -18.469 5.082 1 59.44 104 GLN A O 1
ATOM 844 N N . GLY A 1 105 ? 11.547 -18.719 3.162 1 56.81 105 GLY A N 1
ATOM 845 C CA . GLY A 1 105 ? 10.438 -17.953 3.711 1 56.81 105 GLY A CA 1
ATOM 846 C C . GLY A 1 105 ? 10.758 -16.5 3.934 1 56.81 105 GLY A C 1
ATOM 847 O O . GLY A 1 105 ? 10.078 -15.812 4.703 1 56.81 105 GLY A O 1
ATOM 848 N N . GLN A 1 106 ? 12.031 -16.094 3.564 1 62.09 106 GLN A N 1
ATOM 849 C CA . GLN A 1 106 ? 12.406 -14.711 3.852 1 62.09 106 GLN A CA 1
ATOM 850 C C . GLN A 1 106 ? 12.094 -13.805 2.666 1 62.09 106 GLN A C 1
ATOM 852 O O . GLN A 1 106 ? 12.383 -14.148 1.519 1 62.09 106 GLN A O 1
ATOM 857 N N . PRO A 1 107 ? 11.328 -12.867 3.008 1 62.53 107 PRO A N 1
ATOM 858 C CA . PRO A 1 107 ? 11.031 -11.914 1.939 1 62.53 107 PRO A CA 1
ATOM 859 C C . PRO A 1 107 ? 12.281 -11.281 1.344 1 62.53 107 PRO A C 1
ATOM 861 O O . PRO A 1 107 ? 13.352 -11.305 1.967 1 62.53 107 PRO A O 1
ATOM 864 N N . PRO A 1 108 ? 12.375 -11.031 -0.015 1 57.62 108 PRO A N 1
ATOM 865 C CA . PRO A 1 108 ? 13.531 -10.367 -0.62 1 57.62 108 PRO A CA 1
ATOM 866 C C . PRO A 1 108 ? 14.031 -9.18 0.205 1 57.62 108 PRO A C 1
ATOM 868 O O . PRO A 1 108 ? 13.227 -8.469 0.81 1 57.62 108 PRO A O 1
ATOM 871 N N . SER A 1 109 ? 15.234 -9.344 0.869 1 52 109 SER A N 1
ATOM 872 C CA . SER A 1 109 ? 15.883 -8.305 1.666 1 52 109 SER A CA 1
ATOM 873 C C . SER A 1 109 ? 16.141 -7.055 0.837 1 52 109 SER A C 1
ATOM 875 O O . SER A 1 109 ? 16.344 -7.137 -0.377 1 52 109 SER A O 1
ATOM 877 N N . LEU A 1 110 ? 15.555 -6.008 1.165 1 51.69 110 LEU A N 1
ATOM 878 C CA . LEU A 1 110 ? 16.047 -4.762 0.598 1 51.69 110 LEU A CA 1
ATOM 879 C C . LEU A 1 110 ? 17.578 -4.688 0.71 1 51.69 110 LEU A C 1
ATOM 881 O O . LEU A 1 110 ? 18.125 -4.688 1.816 1 51.69 110 LEU A O 1
ATOM 885 N N . GLY A 1 111 ? 18.297 -5.59 0.091 1 41.38 111 GLY A N 1
ATOM 886 C CA . GLY A 1 111 ? 19.75 -5.512 0.168 1 41.38 111 GLY A CA 1
ATOM 887 C C . GLY A 1 111 ? 20.266 -4.094 0.349 1 41.38 111 GLY A C 1
ATOM 888 O O . GLY A 1 111 ? 19.531 -3.131 0.12 1 41.38 111 GLY A O 1
ATOM 889 N N . PRO A 1 112 ? 21.281 -3.906 1.332 1 39.12 112 PRO A N 1
ATOM 890 C CA . PRO A 1 112 ? 21.984 -2.623 1.38 1 39.12 112 PRO A CA 1
ATOM 891 C C . PRO A 1 112 ? 22.141 -1.979 0.003 1 39.12 112 PRO A C 1
ATOM 893 O O . PRO A 1 112 ? 22.344 -2.678 -0.991 1 39.12 112 PRO A O 1
ATOM 896 N N . SER A 1 113 ? 21.438 -0.997 -0.274 1 35.06 113 SER A N 1
ATOM 897 C CA . SER A 1 113 ? 21.953 -0.186 -1.371 1 35.06 113 SER A CA 1
ATOM 898 C C . SER A 1 113 ? 23.469 -0.132 -1.349 1 35.06 113 SER A C 1
ATOM 900 O O . SER A 1 113 ? 24.078 -0.096 -0.278 1 35.06 113 SER A O 1
ATOM 902 N N . ALA A 1 114 ? 24.219 -0.549 -2.428 1 34.44 114 ALA A N 1
ATOM 903 C CA . ALA A 1 114 ? 25.656 -0.366 -2.629 1 34.44 114 ALA A CA 1
ATOM 904 C C . ALA A 1 114 ? 26.109 1.006 -2.137 1 34.44 114 ALA A C 1
ATOM 906 O O . ALA A 1 114 ? 25.703 2.033 -2.678 1 34.44 114 ALA A O 1
ATOM 907 N N . SER A 1 115 ? 26.297 1.324 -0.868 1 33.91 115 SER A N 1
ATOM 908 C CA . SER A 1 115 ? 27.281 2.342 -0.558 1 33.91 115 SER A CA 1
ATOM 909 C C . SER A 1 115 ? 28.531 2.176 -1.421 1 33.91 115 SER A C 1
ATOM 911 O O . SER A 1 115 ? 29.297 1.226 -1.238 1 33.91 115 SER A O 1
ATOM 913 N N . THR A 1 116 ? 28.375 2.375 -2.699 1 34.44 116 THR A N 1
ATOM 914 C CA . THR A 1 116 ? 29.594 2.66 -3.441 1 34.44 116 THR A CA 1
ATOM 915 C C . THR A 1 116 ? 30.516 3.562 -2.631 1 34.44 116 THR A C 1
ATOM 917 O O . THR A 1 116 ? 31.406 4.219 -3.189 1 34.44 116 THR A O 1
ATOM 920 N N . LEU A 1 117 ? 30.297 3.875 -1.393 1 32.81 117 LEU A N 1
ATOM 921 C CA . LEU A 1 117 ? 31.422 4.602 -0.825 1 32.81 117 LEU A CA 1
ATOM 922 C C . LEU A 1 117 ? 32.625 3.693 -0.679 1 32.81 117 LEU A C 1
ATOM 924 O O . LEU A 1 117 ? 32.719 2.896 0.259 1 32.81 117 LEU A O 1
ATOM 928 N N . ASP A 1 118 ? 33.031 3.084 -1.756 1 32.91 118 ASP A N 1
ATOM 929 C CA . ASP A 1 118 ? 34.406 2.572 -1.741 1 32.91 118 ASP A CA 1
ATOM 930 C C . ASP A 1 118 ? 35.375 3.604 -1.157 1 32.91 118 ASP A C 1
ATOM 932 O O . ASP A 1 118 ? 35.406 4.746 -1.618 1 32.91 118 ASP A O 1
ATOM 936 N N . PRO A 1 119 ? 35.75 3.512 0.047 1 34.84 119 PRO A N 1
ATOM 937 C CA . PRO A 1 119 ? 36.906 4.324 0.436 1 34.84 119 PRO A CA 1
ATOM 938 C C . PRO A 1 119 ? 38 4.355 -0.637 1 34.84 119 PRO A C 1
ATOM 940 O O . PRO A 1 119 ? 38.219 3.355 -1.318 1 34.84 119 PRO A O 1
ATOM 943 N N . VAL A 1 120 ? 38.094 5.383 -1.454 1 34.59 120 VAL A N 1
ATOM 944 C CA . VAL A 1 120 ? 39.375 5.512 -2.109 1 34.59 120 VAL A CA 1
ATOM 945 C C . VAL A 1 120 ? 40.5 5.129 -1.134 1 34.59 120 VAL A C 1
ATOM 947 O O . VAL A 1 120 ? 40.531 5.621 -0.004 1 34.59 120 VAL A O 1
ATOM 950 N N . PRO A 1 121 ? 41.5 4.293 -1.673 1 29.36 121 PRO A N 1
ATOM 951 C CA . PRO A 1 121 ? 42.688 4.047 -0.845 1 29.36 121 PRO A CA 1
ATOM 952 C C . PRO A 1 121 ? 43.344 5.336 -0.361 1 29.36 121 PRO A C 1
ATOM 954 O O . PRO A 1 121 ? 43.219 6.375 -1.02 1 29.36 121 PRO A O 1
ATOM 957 N N . MET B 1 1 ? 0.172 -9.523 -19.453 1 57.19 1 MET B N 1
ATOM 958 C CA . MET B 1 1 ? -0.884 -9.359 -18.453 1 57.19 1 MET B CA 1
ATOM 959 C C . MET B 1 1 ? -1.626 -8.039 -18.672 1 57.19 1 MET B C 1
ATOM 961 O O . MET B 1 1 ? -1.068 -7.086 -19.203 1 57.19 1 MET B O 1
ATOM 965 N N . GLY B 1 2 ? -2.938 -8.125 -18.906 1 65.56 2 GLY B N 1
ATOM 966 C CA . GLY B 1 2 ? -3.744 -7.008 -19.375 1 65.56 2 GLY B CA 1
ATOM 967 C C . GLY B 1 2 ? -3.799 -5.859 -18.375 1 65.56 2 GLY B C 1
ATOM 968 O O . GLY B 1 2 ? -3.217 -5.941 -17.297 1 65.56 2 GLY B O 1
ATOM 969 N N . GLN B 1 3 ? -4.293 -4.719 -18.75 1 76 3 GLN B N 1
ATOM 970 C CA . GLN B 1 3 ? -4.477 -3.504 -17.953 1 76 3 GLN B CA 1
ATOM 971 C C . GLN B 1 3 ? -5.41 -3.75 -16.781 1 76 3 GLN B C 1
ATOM 973 O O . GLN B 1 3 ? -6.367 -4.52 -16.875 1 76 3 GLN B O 1
ATOM 978 N N . LEU B 1 4 ? -5.012 -3.184 -15.672 1 79.31 4 LEU B N 1
ATOM 979 C CA . LEU B 1 4 ? -5.867 -3.264 -14.492 1 79.31 4 LEU B CA 1
ATOM 980 C C . LEU B 1 4 ? -7.129 -2.43 -14.68 1 79.31 4 LEU B C 1
ATOM 982 O O . LEU B 1 4 ? -7.086 -1.351 -15.273 1 79.31 4 LEU B O 1
ATOM 986 N N . HIS B 1 5 ? -8.211 -2.998 -14.344 1 80.25 5 HIS B N 1
ATOM 987 C CA . HIS B 1 5 ? -9.469 -2.266 -14.422 1 80.25 5 HIS B CA 1
ATOM 988 C C . HIS B 1 5 ? -10.336 -2.529 -13.188 1 80.25 5 HIS B C 1
ATOM 990 O O . HIS B 1 5 ? -10.109 -3.506 -12.469 1 80.25 5 HIS B O 1
ATOM 996 N N . ILE B 1 6 ? -11.273 -1.543 -12.906 1 86.31 6 ILE B N 1
ATOM 997 C CA . ILE B 1 6 ? -12.234 -1.733 -11.836 1 86.31 6 ILE B CA 1
ATOM 998 C C . ILE B 1 6 ? -13.375 -2.627 -12.32 1 86.31 6 ILE B C 1
ATOM 1000 O O . ILE B 1 6 ? -14.078 -2.285 -13.273 1 86.31 6 ILE B O 1
ATOM 1004 N N . GLN B 1 7 ? -13.523 -3.746 -11.742 1 83.94 7 GLN B N 1
ATOM 1005 C CA . GLN B 1 7 ? -14.5 -4.738 -12.188 1 83.94 7 GLN B CA 1
ATOM 1006 C C . GLN B 1 7 ? -15.906 -4.371 -11.734 1 83.94 7 GLN B C 1
ATOM 1008 O O . GLN B 1 7 ? -16.875 -4.566 -12.477 1 83.94 7 GLN B O 1
ATOM 1013 N N . ASP B 1 8 ? -16.047 -3.773 -10.57 1 89.44 8 ASP B N 1
ATOM 1014 C CA . ASP B 1 8 ? -17.375 -3.449 -10.047 1 89.44 8 ASP B CA 1
ATOM 1015 C C . ASP B 1 8 ? -17.984 -2.262 -10.797 1 89.44 8 ASP B C 1
ATOM 1017 O O . ASP B 1 8 ? -17.438 -1.154 -10.75 1 89.44 8 ASP B O 1
ATOM 1021 N N . GLU B 1 9 ? -19.047 -2.525 -11.367 1 91.25 9 GLU B N 1
ATOM 1022 C CA . GLU B 1 9 ? -19.672 -1.514 -12.219 1 91.25 9 GLU B CA 1
ATOM 1023 C C . GLU B 1 9 ? -20.125 -0.31 -11.398 1 91.25 9 GLU B C 1
ATOM 1025 O O . GLU B 1 9 ? -20.047 0.829 -11.859 1 91.25 9 GLU B O 1
ATOM 1030 N N . GLU B 1 10 ? -20.625 -0.575 -10.219 1 93.56 10 GLU B N 1
ATOM 1031 C CA . GLU B 1 10 ? -21.062 0.524 -9.359 1 93.56 10 GLU B CA 1
ATOM 1032 C C . GLU B 1 10 ? -19.891 1.461 -9.039 1 93.56 10 GLU B C 1
ATOM 1034 O O . GLU B 1 10 ? -20.031 2.682 -9.164 1 93.56 10 GLU B O 1
ATOM 1039 N N . LEU B 1 11 ? -18.812 0.872 -8.648 1 90.69 11 LEU B N 1
ATOM 1040 C CA . LEU B 1 11 ? -17.625 1.644 -8.32 1 90.69 11 LEU B CA 1
ATOM 1041 C C . LEU B 1 11 ? -17.062 2.35 -9.555 1 90.69 11 LEU B C 1
ATOM 1043 O O . LEU B 1 11 ? -16.734 3.533 -9.5 1 90.69 11 LEU B O 1
ATOM 1047 N N . ALA B 1 12 ? -17.109 1.69 -10.664 1 91.12 12 ALA B N 1
ATOM 1048 C CA . ALA B 1 12 ? -16.531 2.205 -11.898 1 91.12 12 ALA B CA 1
ATOM 1049 C C . ALA B 1 12 ? -17.328 3.391 -12.43 1 91.12 12 ALA B C 1
ATOM 1051 O O . ALA B 1 12 ? -16.797 4.238 -13.148 1 91.12 12 ALA B O 1
ATOM 1052 N N . SER B 1 13 ? -18.5 3.436 -12.07 1 91.75 13 SER B N 1
ATOM 1053 C CA . SER B 1 13 ? -19.375 4.457 -12.625 1 91.75 13 SER B CA 1
ATOM 1054 C C . SER B 1 13 ? -19.266 5.766 -11.844 1 91.75 13 SER B C 1
ATOM 1056 O O . SER B 1 13 ? -19.734 6.809 -12.305 1 91.75 13 SER B O 1
ATOM 1058 N N . THR B 1 14 ? -18.688 5.664 -10.656 1 92.44 14 THR B N 1
ATOM 1059 C CA . THR B 1 14 ? -18.531 6.879 -9.859 1 92.44 14 THR B CA 1
ATOM 1060 C C . THR B 1 14 ? -17.453 7.777 -10.445 1 92.44 14 THR B C 1
ATOM 1062 O O . THR B 1 14 ? -16.594 7.309 -11.195 1 92.44 14 THR B O 1
ATOM 1065 N N . ARG B 1 15 ? -17.484 9.086 -10.102 1 92.56 15 ARG B N 1
ATOM 1066 C CA . ARG B 1 15 ? -16.438 10 -10.562 1 92.56 15 ARG B CA 1
ATOM 1067 C C . ARG B 1 15 ? -15.07 9.586 -10.047 1 92.56 15 ARG B C 1
ATOM 1069 O O . ARG B 1 15 ? -14.133 9.398 -10.828 1 92.56 15 ARG B O 1
ATOM 1076 N N . PRO B 1 16 ? -14.922 9.328 -8.75 1 89.25 16 PRO B N 1
ATOM 1077 C CA . PRO B 1 16 ? -13.617 8.867 -8.266 1 89.25 16 PRO B CA 1
ATOM 1078 C C . PRO B 1 16 ? -13.203 7.527 -8.867 1 89.25 16 PRO B C 1
ATOM 1080 O O . PRO B 1 16 ? -12.008 7.281 -9.07 1 89.25 16 PRO B O 1
ATOM 1083 N N . GLY B 1 17 ? -14.219 6.68 -9.078 1 90.25 17 GLY B N 1
ATOM 1084 C CA . GLY B 1 17 ? -13.93 5.414 -9.727 1 90.25 17 GLY B CA 1
ATOM 1085 C C . GLY B 1 17 ? -13.352 5.574 -11.125 1 90.25 17 GLY B C 1
ATOM 1086 O O . GLY B 1 17 ? -12.422 4.859 -11.508 1 90.25 17 GLY B O 1
ATOM 1087 N N . ARG B 1 18 ? -13.898 6.504 -11.859 1 90.06 18 ARG B N 1
ATOM 1088 C CA . ARG B 1 18 ? -13.406 6.781 -13.211 1 90.06 18 ARG B CA 1
ATOM 1089 C C . ARG B 1 18 ? -11.984 7.32 -13.172 1 90.06 18 ARG B C 1
ATOM 1091 O O . ARG B 1 18 ? -11.141 6.93 -13.984 1 90.06 18 ARG B 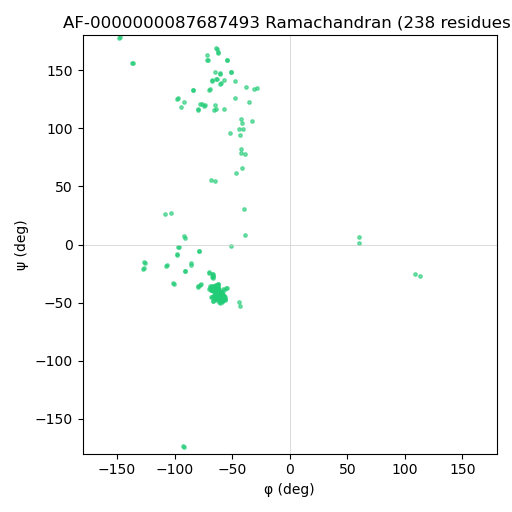O 1
ATOM 1098 N N . ARG B 1 19 ? -11.758 8.133 -12.172 1 87 19 ARG B N 1
ATOM 1099 C CA . ARG B 1 19 ? -10.406 8.664 -12.016 1 87 19 ARG B CA 1
ATOM 1100 C C . ARG B 1 19 ? -9.414 7.551 -11.695 1 87 19 ARG B C 1
ATOM 1102 O O . ARG B 1 19 ? -8.312 7.508 -12.25 1 87 19 ARG B O 1
ATOM 1109 N N . LEU B 1 20 ? -9.883 6.734 -10.758 1 87.38 20 LEU B N 1
ATOM 1110 C CA . LEU B 1 20 ? -9.023 5.617 -10.391 1 87.38 20 LEU B CA 1
ATOM 1111 C C . LEU B 1 20 ? -8.789 4.691 -11.578 1 87.38 20 LEU B C 1
ATOM 1113 O O . LEU B 1 20 ? -7.676 4.195 -11.773 1 87.38 20 LEU B O 1
ATOM 1117 N N . SER B 1 21 ? -9.797 4.492 -12.383 1 87.19 21 SER B N 1
ATOM 1118 C CA . SER B 1 21 ? -9.68 3.658 -13.578 1 87.19 21 SER B CA 1
ATOM 1119 C C . SER B 1 21 ? -8.656 4.23 -14.555 1 87.19 21 SER B C 1
ATOM 1121 O O . SER B 1 21 ? -7.875 3.488 -15.156 1 87.19 21 SER B O 1
ATOM 1123 N N . LEU B 1 22 ? -8.742 5.484 -14.695 1 85.06 22 LEU B N 1
ATOM 1124 C CA . LEU B 1 22 ? -7.777 6.148 -15.57 1 85.06 22 LEU B CA 1
ATOM 1125 C C . LEU B 1 22 ? -6.355 5.977 -15.039 1 85.06 22 LEU B C 1
ATOM 1127 O O . LEU B 1 22 ? -5.43 5.715 -15.812 1 85.06 22 LEU B O 1
ATOM 1131 N N . LEU B 1 23 ? -6.238 6.055 -13.695 1 83.38 23 LEU B N 1
ATOM 1132 C CA . LEU B 1 23 ? -4.926 5.871 -13.086 1 83.38 23 LEU B CA 1
ATOM 1133 C C . LEU B 1 23 ? -4.422 4.449 -13.305 1 83.38 23 LEU B C 1
ATOM 1135 O O . LEU B 1 23 ? -3.264 4.246 -13.68 1 83.38 23 LEU B O 1
ATOM 1139 N N . LEU B 1 24 ? -5.312 3.594 -13.109 1 85.81 24 LEU B N 1
ATOM 1140 C CA . LEU B 1 24 ? -4.953 2.188 -13.258 1 85.81 24 LEU B CA 1
ATOM 1141 C C . LEU B 1 24 ? -4.594 1.864 -14.703 1 85.81 24 LEU B C 1
ATOM 1143 O O . LEU B 1 24 ? -3.654 1.106 -14.961 1 85.81 24 LEU B O 1
ATOM 1147 N N . GLN B 1 25 ? -5.258 2.434 -15.602 1 82.19 25 GLN B N 1
ATOM 1148 C CA . GLN B 1 25 ? -5.082 2.125 -17.016 1 82.19 25 GLN B CA 1
ATOM 1149 C C . GLN B 1 25 ? -3.855 2.836 -17.578 1 82.19 25 GLN B C 1
ATOM 1151 O O . GLN B 1 25 ? -3.115 2.262 -18.391 1 82.19 25 GLN B O 1
ATOM 1156 N N . HIS B 1 26 ? -3.615 4.016 -17.125 1 77.56 26 HIS B N 1
ATOM 1157 C CA . HIS B 1 26 ? -2.611 4.824 -17.812 1 77.56 26 HIS B CA 1
ATOM 1158 C C . HIS B 1 26 ? -1.328 4.914 -16.984 1 77.56 26 HIS B C 1
ATOM 1160 O O . HIS B 1 26 ? -0.242 5.094 -17.547 1 77.56 26 HIS B O 1
ATOM 1166 N N . HIS B 1 27 ? -1.441 4.617 -15.75 1 77.12 27 HIS B N 1
ATOM 1167 C CA . HIS B 1 27 ? -0.288 4.988 -14.938 1 77.12 27 HIS B CA 1
ATOM 1168 C C . HIS B 1 27 ? 0.231 3.793 -14.141 1 77.12 27 HIS B C 1
ATOM 1170 O O . HIS B 1 27 ? 1.294 3.869 -13.523 1 77.12 27 HIS B O 1
ATOM 1176 N N . VAL B 1 28 ? -0.468 2.842 -14.047 1 81.38 28 VAL B N 1
ATOM 1177 C CA . VAL B 1 28 ? 0.013 1.637 -13.383 1 81.38 28 VAL B CA 1
ATOM 1178 C C . VAL B 1 28 ? 0.509 0.634 -14.422 1 81.38 28 VAL B C 1
ATOM 1180 O O . VAL B 1 28 ? -0.216 0.292 -15.359 1 81.38 28 VAL B O 1
ATOM 1183 N N . PRO B 1 29 ? 1.726 0.225 -14.227 1 83.38 29 PRO B N 1
ATOM 1184 C CA . PRO B 1 29 ? 2.312 -0.688 -15.211 1 83.38 29 PRO B CA 1
ATOM 1185 C C . PRO B 1 29 ? 1.54 -1.999 -15.336 1 83.38 29 PRO B C 1
ATOM 1187 O O . PRO B 1 29 ? 0.993 -2.492 -14.344 1 83.38 29 PRO B O 1
ATOM 1190 N N . SER B 1 30 ? 1.546 -2.533 -16.562 1 84.25 30 SER B N 1
ATOM 1191 C CA . SER B 1 30 ? 0.792 -3.754 -16.828 1 84.25 30 SER B CA 1
ATOM 1192 C C . SER B 1 30 ? 1.693 -4.984 -16.766 1 84.25 30 SER B C 1
ATOM 1194 O O . SER B 1 30 ? 1.211 -6.117 -16.812 1 84.25 30 SER B O 1
ATOM 1196 N N . ASP B 1 31 ? 2.938 -4.703 -16.672 1 90.38 31 ASP B N 1
ATOM 1197 C CA . ASP B 1 31 ? 3.871 -5.82 -16.609 1 90.38 31 ASP B CA 1
ATOM 1198 C C . ASP B 1 31 ? 5.094 -5.461 -15.758 1 90.38 31 ASP B C 1
ATOM 1200 O O . ASP B 1 31 ? 5.207 -4.336 -15.273 1 90.38 31 ASP B O 1
ATOM 1204 N N . LEU B 1 32 ? 5.938 -6.402 -15.625 1 93 32 LEU B N 1
ATOM 1205 C CA . LEU B 1 32 ? 7.082 -6.27 -14.734 1 93 32 LEU B CA 1
ATOM 1206 C C . LEU B 1 32 ? 8.023 -5.172 -15.219 1 93 32 LEU B C 1
ATOM 1208 O O . LEU B 1 32 ? 8.523 -4.379 -14.422 1 93 32 LEU B O 1
ATOM 1212 N N . GLU B 1 33 ? 8.281 -5.215 -16.453 1 93.25 33 GLU B N 1
ATOM 1213 C CA . GLU B 1 33 ? 9.172 -4.207 -17.016 1 93.25 33 GLU B CA 1
ATOM 1214 C C . GLU B 1 33 ? 8.656 -2.797 -16.75 1 93.25 33 GLU B C 1
ATOM 1216 O O . GLU B 1 33 ? 9.43 -1.908 -16.375 1 93.25 33 GLU B O 1
ATOM 1221 N N . GLY B 1 34 ? 7.371 -2.588 -16.953 1 9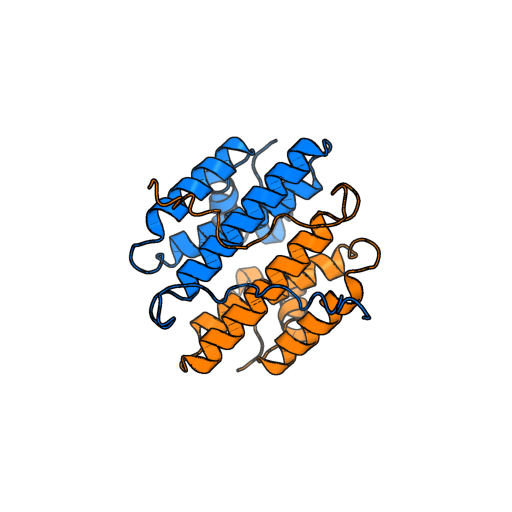2.94 34 GLY B N 1
ATOM 1222 C CA . GLY B 1 34 ? 6.762 -1.299 -16.672 1 92.94 34 GLY B CA 1
ATOM 1223 C C . GLY B 1 34 ? 6.863 -0.895 -15.219 1 92.94 34 GLY B C 1
ATOM 1224 O O . GLY B 1 34 ? 7.125 0.27 -14.906 1 92.94 34 GLY B O 1
ATOM 1225 N N . ALA B 1 35 ? 6.664 -1.81 -14.344 1 95 35 ALA B N 1
ATOM 1226 C CA . ALA B 1 35 ? 6.77 -1.542 -12.914 1 95 35 ALA B CA 1
ATOM 1227 C C . ALA B 1 35 ? 8.195 -1.138 -12.531 1 95 35 ALA B C 1
ATOM 1229 O O . ALA B 1 35 ? 8.391 -0.213 -11.742 1 95 35 ALA B O 1
ATOM 1230 N N . GLU B 1 36 ? 9.148 -1.8 -13.078 1 96 36 GLU B N 1
ATOM 1231 C CA . GLU B 1 36 ? 10.547 -1.498 -12.805 1 96 36 GLU B CA 1
ATOM 1232 C C . GLU B 1 36 ? 10.922 -0.112 -13.32 1 96 36 GLU B C 1
ATOM 1234 O O . GLU B 1 36 ? 11.68 0.614 -12.672 1 96 36 GLU B O 1
ATOM 1239 N N . GLN B 1 37 ? 10.398 0.165 -14.469 1 94.44 37 GLN B N 1
ATOM 1240 C CA . GLN B 1 37 ? 10.656 1.488 -15.031 1 94.44 37 GLN B CA 1
ATOM 1241 C C . GLN B 1 37 ? 10.062 2.584 -14.148 1 94.44 37 GLN B C 1
ATOM 1243 O O . GLN B 1 37 ? 10.703 3.607 -13.906 1 94.44 37 GLN B O 1
ATOM 1248 N N . ARG B 1 38 ? 8.836 2.363 -13.711 1 93.62 38 ARG B N 1
ATOM 1249 C CA . ARG B 1 38 ? 8.203 3.326 -12.812 1 93.62 38 ARG B CA 1
ATOM 1250 C C . ARG B 1 38 ? 8.984 3.457 -11.508 1 93.62 38 ARG B C 1
ATOM 1252 O O . ARG B 1 38 ? 9.164 4.562 -10.992 1 93.62 38 ARG B O 1
ATOM 1259 N N . LEU B 1 39 ? 9.461 2.352 -10.992 1 95.88 39 LEU B N 1
ATOM 1260 C CA . LEU B 1 39 ? 10.297 2.361 -9.797 1 95.88 39 LEU B CA 1
ATOM 1261 C C . LEU B 1 39 ? 11.531 3.234 -10 1 95.88 39 LEU B C 1
ATOM 1263 O O . LEU B 1 39 ? 11.867 4.051 -9.133 1 95.88 39 LEU B O 1
ATOM 1267 N N . GLN B 1 40 ? 12.156 3.045 -11.086 1 95.44 40 GLN B N 1
ATOM 1268 C CA . GLN B 1 40 ? 13.352 3.828 -11.391 1 95.44 40 GLN B CA 1
ATOM 1269 C C . GLN B 1 40 ? 13.039 5.32 -11.406 1 95.44 40 GLN B C 1
ATOM 1271 O O . GLN B 1 40 ? 13.836 6.133 -10.93 1 95.44 40 GLN B O 1
ATOM 1276 N N . GLN B 1 41 ? 11.969 5.668 -11.977 1 94.06 41 GLN B N 1
ATOM 1277 C CA . GLN B 1 41 ? 11.57 7.07 -12.008 1 94.06 41 GLN B CA 1
ATOM 1278 C C . GLN B 1 41 ? 11.414 7.629 -10.594 1 94.06 41 GLN B C 1
ATOM 1280 O O . GLN B 1 41 ? 11.836 8.75 -10.312 1 94.06 41 GLN B O 1
ATOM 1285 N N . PHE B 1 42 ? 10.812 6.848 -9.734 1 93.75 42 PHE B N 1
ATOM 1286 C CA . PHE B 1 42 ? 10.656 7.293 -8.352 1 93.75 42 PHE B CA 1
ATOM 1287 C C . PHE B 1 42 ? 12 7.367 -7.645 1 93.75 42 PHE B C 1
ATOM 1289 O O . PHE B 1 42 ? 12.234 8.258 -6.828 1 93.75 42 PHE B O 1
ATOM 1296 N N . GLN B 1 43 ? 12.852 6.43 -7.895 1 93.69 43 GLN B N 1
ATOM 1297 C CA . GLN B 1 43 ? 14.18 6.445 -7.297 1 93.69 43 GLN B CA 1
ATOM 1298 C C . GLN B 1 43 ? 14.969 7.676 -7.738 1 93.69 43 GLN B C 1
ATOM 1300 O O . GLN B 1 43 ? 15.734 8.242 -6.961 1 93.69 43 GLN B O 1
ATOM 1305 N N . ASP B 1 44 ? 14.727 8.078 -8.945 1 93.94 44 ASP B N 1
ATOM 1306 C CA . ASP B 1 44 ? 15.383 9.273 -9.461 1 93.94 44 ASP B CA 1
ATOM 1307 C C . ASP B 1 44 ? 14.914 10.523 -8.719 1 93.94 44 ASP B C 1
ATOM 1309 O O . ASP B 1 44 ? 15.648 11.508 -8.633 1 93.94 44 ASP B O 1
ATOM 1313 N N . LEU B 1 45 ? 13.719 10.461 -8.211 1 91.25 45 LEU B N 1
ATOM 1314 C CA . LEU B 1 45 ? 13.133 11.609 -7.523 1 91.25 45 LEU B CA 1
ATOM 1315 C C . LEU B 1 45 ? 13.438 11.562 -6.031 1 91.25 45 LEU B C 1
ATOM 1317 O O . LEU B 1 45 ? 13 12.422 -5.273 1 91.25 45 LEU B O 1
ATOM 1321 N N . ARG B 1 46 ? 14.203 10.664 -5.562 1 87.06 46 ARG B N 1
ATOM 1322 C CA . ARG B 1 46 ? 14.438 10.398 -4.148 1 87.06 46 ARG B CA 1
ATOM 1323 C C . ARG B 1 46 ? 15.141 11.578 -3.479 1 87.06 46 ARG B C 1
ATOM 1325 O O . ARG B 1 46 ? 14.789 11.953 -2.359 1 87.06 46 ARG B O 1
ATOM 1332 N N . LYS B 1 47 ? 16.172 12.18 -4.117 1 82.94 47 LYS B N 1
ATOM 1333 C CA . LYS B 1 47 ? 16.969 13.258 -3.531 1 82.94 47 LYS B CA 1
ATOM 1334 C C . LYS B 1 47 ? 16.234 14.594 -3.609 1 82.94 47 LYS B C 1
ATOM 1336 O O . LYS B 1 47 ? 16.625 15.562 -2.967 1 82.94 47 LYS B O 1
ATOM 1341 N N . GLY B 1 48 ? 15.148 14.703 -4.207 1 84.44 48 GLY B N 1
ATOM 1342 C CA . GLY B 1 48 ? 14.406 15.945 -4.395 1 84.44 48 GLY B CA 1
ATOM 1343 C C . GLY B 1 48 ? 13.375 16.203 -3.311 1 84.44 48 GLY B C 1
ATOM 1344 O O . GLY B 1 48 ? 13.438 15.586 -2.238 1 84.44 48 GLY B O 1
ATOM 1345 N N . PRO B 1 49 ? 12.609 17.203 -3.488 1 88.94 49 PRO B N 1
ATOM 1346 C CA . PRO B 1 49 ? 11.531 17.5 -2.543 1 88.94 49 PRO B CA 1
ATOM 1347 C C . PRO B 1 49 ? 10.484 16.391 -2.467 1 88.94 49 PRO B C 1
ATOM 1349 O O . PRO B 1 49 ? 10.492 15.469 -3.289 1 88.94 49 PRO B O 1
ATOM 1352 N N . PRO B 1 50 ? 9.656 16.422 -1.462 1 89.94 50 PRO B N 1
ATOM 1353 C CA . PRO B 1 50 ? 8.57 15.438 -1.405 1 89.94 50 PRO B CA 1
ATOM 1354 C C . PRO B 1 50 ? 7.762 15.375 -2.697 1 89.94 50 PRO B C 1
ATOM 1356 O O . PRO B 1 50 ? 7.594 16.391 -3.373 1 89.94 50 PRO B O 1
ATOM 1359 N N . LEU B 1 51 ? 7.266 14.203 -2.967 1 93.38 51 LEU B N 1
ATOM 1360 C CA . LEU B 1 51 ? 6.449 14 -4.16 1 93.38 51 LEU B CA 1
ATOM 1361 C C . LEU B 1 51 ? 5.168 14.82 -4.09 1 93.38 51 LEU B C 1
ATOM 1363 O O . LEU B 1 51 ? 4.645 15.07 -3 1 93.38 51 LEU B O 1
ATOM 1367 N N . SER B 1 52 ? 4.805 15.344 -5.293 1 93.5 52 SER B N 1
ATOM 1368 C CA . SER B 1 52 ? 3.469 15.93 -5.34 1 93.5 52 SER B CA 1
ATOM 1369 C C . SER B 1 52 ? 2.41 14.93 -4.879 1 93.5 52 SER B C 1
ATOM 1371 O O . SER B 1 52 ? 2.643 13.719 -4.895 1 93.5 52 SER B O 1
ATOM 1373 N N . PRO B 1 53 ? 1.232 15.359 -4.457 1 90.06 53 PRO B N 1
ATOM 1374 C CA . PRO B 1 53 ? 0.167 14.438 -4.066 1 90.06 53 PRO B CA 1
ATOM 1375 C C . PRO B 1 53 ? -0.174 13.43 -5.168 1 90.06 53 PRO B C 1
ATOM 1377 O O . PRO B 1 53 ? -0.438 12.266 -4.879 1 90.06 53 PRO B O 1
ATOM 1380 N N . TRP B 1 54 ? -0.124 13.938 -6.34 1 88.38 54 TRP B N 1
ATOM 1381 C CA . TRP B 1 54 ? -0.427 13.078 -7.48 1 88.38 54 TRP B CA 1
ATOM 1382 C C . TRP B 1 54 ? 0.634 11.992 -7.641 1 88.38 54 TRP B C 1
ATOM 1384 O O . TRP B 1 54 ? 0.308 10.812 -7.785 1 88.38 54 TRP B O 1
ATOM 1394 N N . ASP B 1 55 ? 1.853 12.359 -7.609 1 90.75 55 ASP B N 1
ATOM 1395 C CA . ASP B 1 55 ? 2.943 11.398 -7.762 1 90.75 55 ASP B CA 1
ATOM 1396 C C . ASP B 1 55 ? 2.961 10.398 -6.609 1 90.75 55 ASP B C 1
ATOM 1398 O O . ASP B 1 55 ? 3.256 9.219 -6.809 1 90.75 55 ASP B O 1
ATOM 1402 N N . PHE B 1 56 ? 2.613 10.93 -5.504 1 94.44 56 PHE B N 1
ATOM 1403 C CA . PHE B 1 56 ? 2.609 10.07 -4.332 1 94.44 56 PHE B CA 1
ATOM 1404 C C . PHE B 1 56 ? 1.518 9.008 -4.441 1 94.44 56 PHE B C 1
ATOM 1406 O O . PHE B 1 56 ? 1.746 7.84 -4.133 1 94.44 56 PHE B O 1
ATOM 1413 N N . GLU B 1 57 ? 0.406 9.477 -4.828 1 91 57 GLU B N 1
ATOM 1414 C CA . GLU B 1 57 ? -0.688 8.539 -5.047 1 91 57 GLU B CA 1
ATOM 1415 C C . GLU B 1 57 ? -0.304 7.473 -6.07 1 91 57 GLU B C 1
ATOM 1417 O O . GLU B 1 57 ? -0.618 6.293 -5.898 1 91 57 GLU B O 1
ATOM 1422 N N . HIS B 1 58 ? 0.417 7.938 -7.082 1 91.19 58 HIS B N 1
ATOM 1423 C CA . HIS B 1 58 ? 0.855 7.008 -8.117 1 91.19 58 HIS B CA 1
ATOM 1424 C C . HIS B 1 58 ? 1.855 6 -7.559 1 91.19 58 HIS B C 1
ATOM 1426 O O . HIS B 1 58 ? 1.845 4.828 -7.949 1 91.19 58 HIS B O 1
ATOM 1432 N N . LEU B 1 59 ? 2.689 6.43 -6.77 1 95.12 59 LEU B N 1
ATOM 1433 C CA . LEU B 1 59 ? 3.664 5.555 -6.125 1 95.12 59 LEU B CA 1
ATOM 1434 C C . LEU B 1 59 ? 2.965 4.449 -5.344 1 95.12 59 LEU B C 1
ATOM 1436 O O . LEU B 1 59 ? 3.277 3.27 -5.516 1 95.12 59 LEU B O 1
ATOM 1440 N N . LEU B 1 60 ? 1.959 4.895 -4.551 1 94.81 60 LEU B N 1
ATOM 1441 C CA . LEU B 1 60 ? 1.223 3.924 -3.748 1 94.81 60 LEU B CA 1
ATOM 1442 C C . LEU B 1 60 ? 0.463 2.945 -4.637 1 94.81 60 LEU B C 1
ATOM 1444 O O . LEU B 1 60 ? 0.455 1.74 -4.375 1 94.81 60 LEU B O 1
ATOM 1448 N N . LEU B 1 61 ? -0.143 3.453 -5.668 1 93.56 61 LEU B N 1
ATOM 1449 C CA . LEU B 1 61 ? -0.932 2.623 -6.57 1 93.56 61 LEU B CA 1
ATOM 1450 C C . LEU B 1 61 ? -0.043 1.631 -7.312 1 93.56 61 LEU B C 1
ATOM 1452 O O . LEU B 1 61 ? -0.447 0.492 -7.559 1 93.56 61 LEU B O 1
ATOM 1456 N N . THR B 1 62 ? 1.139 2.098 -7.688 1 94.44 62 THR B N 1
ATOM 1457 C CA . THR B 1 62 ? 2.08 1.189 -8.336 1 94.44 62 THR B CA 1
ATOM 1458 C C . THR B 1 62 ? 2.459 0.045 -7.398 1 94.44 62 THR B C 1
ATOM 1460 O O . THR B 1 62 ? 2.514 -1.113 -7.816 1 94.44 62 THR B O 1
ATOM 1463 N N . GLY B 1 63 ? 2.736 0.368 -6.168 1 95.44 63 GLY B N 1
ATOM 1464 C CA . GLY B 1 63 ? 3.01 -0.668 -5.184 1 95.44 63 GLY B CA 1
ATOM 1465 C C . GLY B 1 63 ? 1.886 -1.679 -5.055 1 95.44 63 GLY B C 1
ATOM 1466 O O . GLY B 1 63 ? 2.127 -2.887 -5.074 1 95.44 63 GLY B O 1
ATOM 1467 N N . LEU B 1 64 ? 0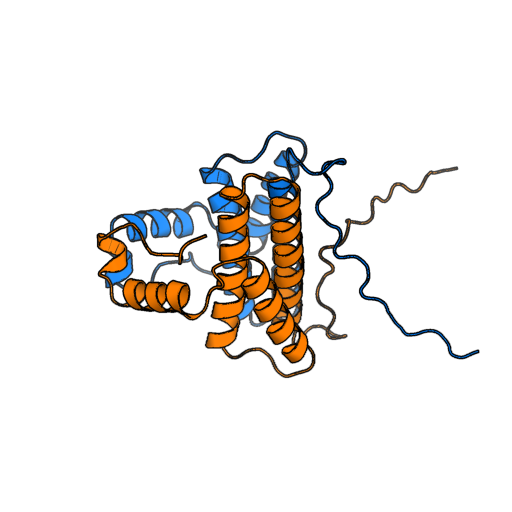.658 -1.175 -4.957 1 94.31 64 LEU B N 1
ATOM 1468 C CA . LEU B 1 64 ? -0.505 -2.049 -4.844 1 94.31 64 LEU B CA 1
ATOM 1469 C C . LEU B 1 64 ? -0.661 -2.908 -6.094 1 94.31 64 LEU B C 1
ATOM 1471 O O . LEU B 1 64 ? -1.066 -4.07 -6.008 1 94.31 64 LEU B O 1
ATOM 1475 N N . SER B 1 65 ? -0.344 -2.344 -7.199 1 93.25 65 SER B N 1
ATOM 1476 C CA . SER B 1 65 ? -0.443 -3.105 -8.438 1 93.25 65 SER B CA 1
ATOM 1477 C C . SER B 1 65 ? 0.546 -4.266 -8.453 1 93.25 65 SER B C 1
ATOM 1479 O O . SER B 1 65 ? 0.258 -5.328 -9.016 1 93.25 65 SER B O 1
ATOM 1481 N N . CYS B 1 66 ? 1.703 -4.062 -7.883 1 93.81 66 CYS B N 1
ATOM 1482 C CA . CYS B 1 66 ? 2.68 -5.141 -7.789 1 93.81 66 CYS B CA 1
ATOM 1483 C C . CYS B 1 66 ? 2.139 -6.297 -6.953 1 93.81 66 CYS B C 1
ATOM 1485 O O . CYS B 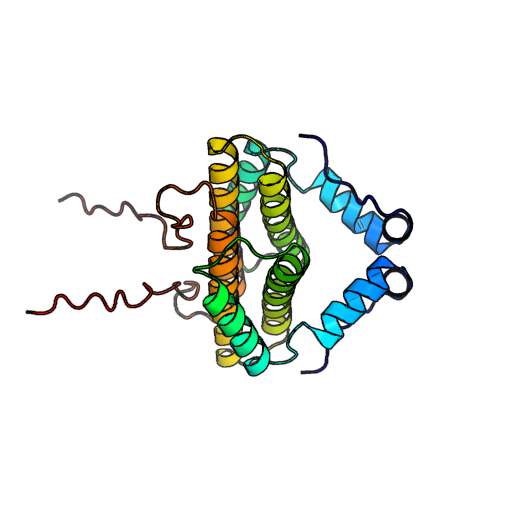1 66 ? 2.328 -7.461 -7.305 1 93.81 66 CYS B O 1
ATOM 1487 N N . VAL B 1 67 ? 1.461 -5.969 -5.855 1 93.94 67 VAL B N 1
ATOM 1488 C CA . VAL B 1 67 ? 0.86 -6.988 -5.004 1 93.94 67 VAL B CA 1
ATOM 1489 C C . VAL B 1 67 ? -0.189 -7.77 -5.789 1 93.94 67 VAL B C 1
ATOM 1491 O O . VAL B 1 67 ? -0.229 -9 -5.73 1 93.94 67 VAL B O 1
ATOM 1494 N N . TYR B 1 68 ? -0.974 -7.047 -6.566 1 91 68 TYR B N 1
ATOM 1495 C CA . TYR B 1 68 ? -2.012 -7.676 -7.375 1 91 68 TYR B CA 1
ATOM 1496 C C . TYR B 1 68 ? -1.401 -8.602 -8.422 1 91 68 TYR B C 1
ATOM 1498 O O . TYR B 1 68 ? -1.84 -9.742 -8.578 1 91 68 TYR B O 1
ATOM 1506 N N . ARG B 1 69 ? -0.394 -8.109 -9.078 1 91.81 69 ARG B N 1
ATOM 1507 C CA . ARG B 1 69 ? 0.23 -8.867 -10.148 1 91.81 69 ARG B CA 1
ATOM 1508 C C . ARG B 1 69 ? 0.935 -10.109 -9.609 1 91.81 69 ARG B C 1
ATOM 1510 O O . ARG B 1 69 ? 0.965 -11.148 -10.266 1 91.81 69 ARG B O 1
ATOM 1517 N N . LEU B 1 70 ? 1.508 -10.008 -8.461 1 91.12 70 LEU B N 1
ATOM 1518 C CA . LEU B 1 70 ? 2.162 -11.148 -7.824 1 91.12 70 LEU B CA 1
ATOM 1519 C C . LEU B 1 70 ? 1.169 -12.273 -7.574 1 91.12 70 LEU B C 1
ATOM 1521 O O . LEU B 1 70 ? 1.479 -13.445 -7.816 1 91.12 70 LEU B O 1
ATOM 1525 N N . HIS B 1 71 ? -0.048 -11.922 -7.137 1 89.12 71 HIS B N 1
ATOM 1526 C CA . HIS B 1 71 ? -1.067 -12.922 -6.848 1 89.12 71 HIS B CA 1
ATOM 1527 C C . HIS B 1 71 ? -1.527 -13.625 -8.117 1 89.12 71 HIS B C 1
ATOM 1529 O O . HIS B 1 71 ? -1.923 -14.797 -8.078 1 89.12 71 HIS B O 1
ATOM 1535 N N . VAL B 1 72 ? -1.432 -12.938 -9.188 1 88.19 72 VAL B N 1
ATOM 1536 C CA . VAL B 1 72 ? -1.94 -13.484 -10.438 1 88.19 72 VAL B CA 1
ATOM 1537 C C . VAL B 1 72 ? -0.83 -14.242 -11.156 1 88.19 72 VAL B C 1
ATOM 1539 O O . VAL B 1 72 ? -1.103 -15.125 -11.977 1 88.19 72 VAL B O 1
ATOM 1542 N N . ALA B 1 73 ? 0.429 -13.938 -10.859 1 88.31 73 ALA B N 1
ATOM 1543 C CA . ALA B 1 73 ? 1.575 -14.57 -11.508 1 88.31 73 ALA B CA 1
ATOM 1544 C C . ALA B 1 73 ? 1.675 -16.047 -11.133 1 88.31 73 ALA B C 1
ATOM 1546 O O . ALA B 1 73 ? 1.44 -16.422 -9.977 1 88.31 73 ALA B O 1
ATOM 1547 N N . ASN B 1 74 ? 2.033 -16.875 -12.078 1 85.56 74 ASN B N 1
ATOM 1548 C CA . ASN B 1 74 ? 2.109 -18.312 -11.859 1 85.56 74 ASN B CA 1
ATOM 1549 C C . ASN B 1 74 ? 3.545 -18.766 -11.625 1 85.56 74 ASN B C 1
ATOM 1551 O O . ASN B 1 74 ? 3.787 -19.703 -10.852 1 85.56 74 ASN B O 1
ATOM 1555 N N . GLU B 1 75 ? 4.438 -18.141 -12.242 1 88.12 75 GLU B N 1
ATOM 1556 C CA . GLU B 1 75 ? 5.836 -18.547 -12.148 1 88.12 75 GLU B CA 1
ATOM 1557 C C . GLU B 1 75 ? 6.5 -17.953 -10.914 1 88.12 75 GLU B C 1
ATOM 1559 O O . GLU B 1 75 ? 6.379 -16.766 -10.648 1 88.12 75 GLU B O 1
ATOM 1564 N N . ALA B 1 76 ? 7.199 -18.719 -10.188 1 84.19 76 ALA B N 1
ATOM 1565 C CA . ALA B 1 76 ? 7.859 -18.312 -8.953 1 84.19 76 ALA B CA 1
ATOM 1566 C C . ALA B 1 76 ? 8.828 -17.172 -9.203 1 84.19 76 ALA B C 1
ATOM 1568 O O . ALA B 1 76 ? 8.945 -16.25 -8.391 1 84.19 76 ALA B O 1
ATOM 1569 N N . GLU B 1 77 ? 9.523 -17.344 -10.266 1 85.38 77 GLU B N 1
ATOM 1570 C CA . GLU B 1 77 ? 10.508 -16.312 -10.578 1 85.38 77 GLU B CA 1
ATOM 1571 C C . GLU B 1 77 ? 9.836 -14.945 -10.758 1 85.38 77 GLU B C 1
ATOM 1573 O O . GLU B 1 77 ? 10.312 -13.945 -10.219 1 85.38 77 GLU B O 1
ATOM 1578 N N . GLU B 1 78 ? 8.789 -14.969 -11.531 1 88.69 78 GLU B N 1
ATOM 1579 C CA . GLU B 1 78 ? 8.07 -13.719 -11.766 1 88.69 78 GLU B CA 1
ATOM 1580 C C . GLU B 1 78 ? 7.469 -13.18 -10.469 1 88.69 78 GLU B C 1
ATOM 1582 O O . GLU B 1 78 ? 7.504 -11.969 -10.219 1 88.69 78 GLU B O 1
ATOM 1587 N N . ARG B 1 79 ? 6.949 -14.039 -9.656 1 89.94 79 ARG B N 1
ATOM 1588 C CA . ARG B 1 79 ? 6.41 -13.641 -8.359 1 89.94 79 ARG B CA 1
ATOM 1589 C C . ARG B 1 79 ? 7.484 -12.992 -7.492 1 89.94 79 ARG B C 1
ATOM 1591 O O . ARG B 1 79 ? 7.23 -11.977 -6.844 1 89.94 79 ARG B O 1
ATOM 1598 N N . GLY B 1 80 ? 8.594 -13.562 -7.531 1 88.56 80 GLY B N 1
ATOM 1599 C CA . GLY B 1 80 ? 9.711 -13.008 -6.789 1 88.56 80 GLY B CA 1
ATOM 1600 C C . GLY B 1 80 ? 10.094 -11.609 -7.242 1 88.56 80 GLY B C 1
ATOM 1601 O O . GLY B 1 80 ? 10.422 -10.75 -6.418 1 88.56 80 GLY B O 1
ATOM 1602 N N . ARG B 1 81 ? 10.062 -11.43 -8.516 1 91.12 81 ARG B N 1
ATOM 1603 C CA . ARG B 1 81 ? 10.438 -10.125 -9.055 1 91.12 81 ARG B CA 1
ATOM 1604 C C . ARG B 1 81 ? 9.391 -9.07 -8.703 1 91.12 81 ARG B C 1
ATOM 1606 O O . ARG B 1 81 ? 9.734 -7.926 -8.391 1 91.12 81 ARG B O 1
ATOM 1613 N N . TRP B 1 82 ? 8.156 -9.445 -8.727 1 92.56 82 TRP B N 1
ATOM 1614 C CA . TRP B 1 82 ? 7.105 -8.531 -8.289 1 92.56 82 TRP B CA 1
ATOM 1615 C C . TRP B 1 82 ? 7.289 -8.156 -6.82 1 92.56 82 TRP B C 1
ATOM 1617 O O . TRP B 1 82 ? 7.117 -6.992 -6.445 1 92.56 82 TRP B O 1
ATOM 1627 N N . ALA B 1 83 ? 7.629 -9.148 -6.043 1 91.38 83 ALA B N 1
ATOM 1628 C CA . ALA B 1 83 ? 7.867 -8.898 -4.621 1 91.38 83 ALA B CA 1
ATOM 1629 C C . ALA B 1 83 ? 9.039 -7.941 -4.426 1 91.38 83 ALA B C 1
ATOM 1631 O O . ALA B 1 83 ? 8.984 -7.062 -3.562 1 91.38 83 ALA B O 1
ATOM 1632 N N . GLN B 1 84 ? 10.016 -8.133 -5.191 1 91 84 GLN B N 1
ATOM 1633 C CA . GLN B 1 84 ? 11.188 -7.27 -5.102 1 91 84 GLN B CA 1
ATOM 1634 C C . GLN B 1 84 ? 10.836 -5.828 -5.465 1 91 84 GLN B C 1
ATOM 1636 O O . GLN B 1 84 ? 11.258 -4.891 -4.781 1 91 84 GLN B O 1
ATOM 1641 N N . VAL B 1 85 ? 10.156 -5.641 -6.527 1 93.44 85 VAL B N 1
ATOM 1642 C CA . VAL B 1 85 ? 9.766 -4.301 -6.945 1 93.44 85 VAL B CA 1
ATOM 1643 C C . VAL B 1 85 ? 8.867 -3.668 -5.879 1 93.44 85 VAL B C 1
ATOM 1645 O O . VAL B 1 85 ? 9.023 -2.486 -5.559 1 93.44 85 VAL B O 1
ATOM 1648 N N . PHE B 1 86 ? 7.977 -4.461 -5.336 1 95 86 PHE B N 1
ATOM 1649 C CA . PHE B 1 86 ? 7.129 -3.957 -4.262 1 95 86 PHE B CA 1
ATOM 1650 C C . PHE B 1 86 ? 7.973 -3.488 -3.084 1 95 86 PHE B C 1
ATOM 1652 O O . PHE B 1 86 ? 7.715 -2.43 -2.508 1 95 86 PHE B O 1
ATOM 1659 N N . ALA B 1 87 ? 8.883 -4.246 -2.691 1 91.38 87 ALA B N 1
ATOM 1660 C CA . ALA B 1 87 ? 9.734 -3.898 -1.562 1 91.38 87 ALA B CA 1
ATOM 1661 C C . ALA B 1 87 ? 10.453 -2.572 -1.803 1 91.38 87 ALA B C 1
ATOM 1663 O O . ALA B 1 87 ? 10.531 -1.73 -0.905 1 91.38 87 ALA B O 1
ATOM 1664 N N . LEU B 1 88 ? 10.938 -2.439 -2.973 1 93.12 88 LEU B N 1
ATOM 1665 C CA . LEU B 1 88 ? 11.656 -1.215 -3.307 1 93.12 88 LEU B CA 1
ATOM 1666 C C . LEU B 1 88 ? 10.711 -0.023 -3.365 1 93.12 88 LEU B C 1
ATOM 1668 O O . LEU B 1 88 ? 11.07 1.084 -2.959 1 93.12 88 LEU B O 1
ATOM 1672 N N . LEU B 1 89 ? 9.484 -0.251 -3.852 1 94.81 89 LEU B N 1
ATOM 1673 C CA . LEU B 1 89 ? 8.492 0.818 -3.885 1 94.81 89 LEU B CA 1
ATOM 1674 C C . LEU B 1 89 ? 8.094 1.23 -2.473 1 94.81 89 LEU B C 1
ATOM 1676 O O . LEU B 1 89 ? 7.895 2.418 -2.199 1 94.81 89 LEU B O 1
ATOM 1680 N N . ALA B 1 90 ? 7.977 0.259 -1.617 1 93.75 90 ALA B N 1
ATOM 1681 C CA . ALA B 1 90 ? 7.684 0.567 -0.219 1 93.75 90 ALA B CA 1
ATOM 1682 C C . ALA B 1 90 ? 8.812 1.386 0.408 1 93.75 90 ALA B C 1
ATOM 1684 O O . ALA B 1 90 ? 8.555 2.309 1.188 1 93.75 90 ALA B O 1
ATOM 1685 N N . GLN B 1 91 ? 10.023 1.067 0.047 1 91.38 91 GLN B N 1
ATOM 1686 C CA . GLN B 1 91 ? 11.164 1.838 0.525 1 91.38 91 GLN B CA 1
ATOM 1687 C C . GLN B 1 91 ? 11.109 3.275 0.018 1 91.38 91 GLN B C 1
ATOM 1689 O O . GLN B 1 91 ? 11.43 4.211 0.754 1 91.38 91 GLN B O 1
ATOM 1694 N N . GLU B 1 92 ? 10.789 3.43 -1.221 1 93.31 92 GLU B N 1
ATOM 1695 C CA . GLU B 1 92 ? 10.656 4.773 -1.774 1 93.31 92 GLU B CA 1
ATOM 1696 C C . GLU B 1 92 ? 9.539 5.551 -1.082 1 93.31 92 GLU B C 1
ATOM 1698 O O . GLU B 1 92 ? 9.641 6.77 -0.913 1 93.31 92 GLU B O 1
ATOM 1703 N N . THR B 1 93 ? 8.469 4.855 -0.757 1 94.69 93 THR B N 1
ATOM 1704 C CA . THR B 1 93 ? 7.387 5.484 -0.001 1 94.69 93 THR B CA 1
ATOM 1705 C C . THR B 1 93 ? 7.898 6.012 1.336 1 94.69 93 THR B C 1
ATOM 1707 O O . THR B 1 93 ? 7.629 7.156 1.701 1 94.69 93 THR B O 1
ATOM 1710 N N . LEU B 1 94 ? 8.742 5.266 2.023 1 91.62 94 LEU B N 1
ATOM 1711 C CA . LEU B 1 94 ? 9.289 5.664 3.314 1 91.62 94 LEU B CA 1
ATOM 1712 C C . LEU B 1 94 ? 10.242 6.848 3.16 1 91.62 94 LEU B C 1
ATOM 1714 O O . LEU B 1 94 ? 10.234 7.766 3.984 1 91.62 94 LEU B O 1
ATOM 1718 N N . TRP B 1 95 ? 10.969 6.773 2.109 1 89.25 95 TRP B N 1
ATOM 1719 C CA . TRP B 1 95 ? 11.875 7.887 1.839 1 89.25 95 TRP B CA 1
ATOM 1720 C C . TRP B 1 95 ? 11.102 9.188 1.664 1 89.25 95 TRP B C 1
ATOM 1722 O O . TRP B 1 95 ? 11.469 10.219 2.229 1 89.25 95 TRP B O 1
ATOM 1732 N N . ASP B 1 96 ? 10.055 9.055 0.886 1 91.56 96 ASP B N 1
ATOM 1733 C CA . ASP B 1 96 ? 9.281 10.258 0.616 1 91.56 96 ASP B CA 1
ATOM 1734 C C . ASP B 1 96 ? 8.586 10.758 1.88 1 91.56 96 ASP B C 1
ATOM 1736 O O . ASP B 1 96 ? 8.516 11.961 2.123 1 91.56 96 ASP B O 1
ATOM 1740 N N . LEU B 1 97 ? 8.102 9.906 2.672 1 89.38 97 LEU B N 1
ATOM 1741 C CA . LEU B 1 97 ? 7.387 10.25 3.896 1 89.38 97 LEU B CA 1
ATOM 1742 C C . LEU B 1 97 ? 8.32 10.898 4.906 1 89.38 97 LEU B C 1
ATOM 1744 O O . LEU B 1 97 ? 7.883 11.68 5.758 1 89.38 97 LEU B O 1
ATOM 1748 N N . CYS B 1 98 ? 9.547 10.609 4.809 1 85.25 98 CYS B N 1
ATOM 1749 C CA . CYS B 1 98 ? 10.508 11.078 5.809 1 85.25 98 CYS B CA 1
ATOM 1750 C C . CYS B 1 98 ? 11.203 12.352 5.344 1 85.25 98 CYS B C 1
ATOM 1752 O O . CYS B 1 98 ? 12.023 12.914 6.07 1 85.25 98 CYS B O 1
ATOM 1754 N N . LYS B 1 99 ? 10.781 12.656 4.141 1 82.12 99 LYS B N 1
ATOM 1755 C CA . LYS B 1 99 ? 11.352 13.906 3.654 1 82.12 99 LYS B CA 1
ATOM 1756 C C . LYS B 1 99 ? 10.891 15.086 4.504 1 82.12 99 LYS B C 1
ATOM 1758 O O . LYS B 1 99 ? 9.688 15.273 4.715 1 82.12 99 LYS B O 1
ATOM 1763 N N . GLY B 1 100 ? 11.812 15.82 5.137 1 70.94 100 GLY B N 1
ATOM 1764 C CA . GLY B 1 100 ? 11.492 17.047 5.855 1 70.94 100 GLY B CA 1
ATOM 1765 C C . GLY B 1 100 ? 11.586 16.891 7.363 1 70.94 100 GLY B C 1
ATOM 1766 O O . GLY B 1 100 ? 11.516 17.875 8.094 1 70.94 100 GLY B O 1
ATOM 1767 N N . PHE B 1 101 ? 11.43 15.719 7.883 1 71.94 101 PHE B N 1
ATOM 1768 C CA . PHE B 1 101 ? 11.484 15.664 9.336 1 71.94 101 PHE B CA 1
ATOM 1769 C C . PHE B 1 101 ? 12.484 14.609 9.805 1 71.94 101 PHE B C 1
ATOM 1771 O O . PHE B 1 101 ? 12.898 14.609 10.961 1 71.94 101 PHE B O 1
ATOM 1778 N N . CYS B 1 102 ? 12.82 13.609 8.922 1 72.81 102 CYS B N 1
ATOM 1779 C CA . CYS B 1 102 ? 13.797 12.617 9.367 1 72.81 102 CYS B CA 1
ATOM 1780 C C . CYS B 1 102 ? 15.211 13.195 9.328 1 72.81 102 CYS B C 1
ATOM 1782 O O . CYS B 1 102 ? 15.547 13.961 8.422 1 72.81 102 CYS B O 1
ATOM 1784 N N . PRO B 1 103 ? 15.93 13.211 10.57 1 63.16 103 PRO B N 1
ATOM 1785 C CA . PRO B 1 103 ? 17.203 13.914 10.719 1 63.16 103 PRO B CA 1
ATOM 1786 C C . PRO B 1 103 ? 18.156 13.672 9.547 1 63.16 103 PRO B C 1
ATOM 1788 O O . PRO B 1 103 ? 18.891 14.578 9.141 1 63.16 103 PRO B O 1
ATOM 1791 N N . GLN B 1 104 ? 18.359 12.422 9.156 1 60.47 104 GLN B N 1
ATOM 1792 C CA . GLN B 1 104 ? 19.328 12.188 8.102 1 60.47 104 GLN B CA 1
ATOM 1793 C C . GLN B 1 104 ? 18.641 11.781 6.801 1 60.47 104 GLN B C 1
ATOM 1795 O O . GLN B 1 104 ? 19.297 11.359 5.844 1 60.47 104 GLN B O 1
ATOM 1800 N N . GLY B 1 105 ? 17.453 12.219 6.727 1 58.12 105 GLY B N 1
ATOM 1801 C CA . GLY B 1 105 ? 16.719 11.875 5.512 1 58.12 105 GLY B CA 1
ATOM 1802 C C . GLY B 1 105 ? 16.562 10.383 5.316 1 58.12 105 GLY B C 1
ATOM 1803 O O . GLY B 1 105 ? 16.344 9.914 4.195 1 58.12 105 GLY B O 1
ATOM 1804 N N . GLN B 1 106 ? 17 9.602 6.379 1 63.72 106 GLN B N 1
ATOM 1805 C CA . GLN B 1 106 ? 16.922 8.156 6.164 1 63.72 106 GLN B CA 1
ATOM 1806 C C . GLN B 1 106 ? 15.633 7.582 6.723 1 63.72 106 GLN B C 1
ATOM 1808 O O . GLN B 1 106 ? 15.289 7.82 7.883 1 63.72 106 GLN B O 1
ATOM 1813 N N . PRO B 1 107 ? 14.922 7.051 5.836 1 64.25 107 PRO B N 1
ATOM 1814 C CA . PRO B 1 107 ? 13.68 6.43 6.297 1 64.25 107 PRO B CA 1
ATOM 1815 C C . PRO B 1 107 ? 13.922 5.23 7.207 1 64.25 107 PRO B C 1
ATOM 1817 O O . PRO B 1 107 ? 15.023 4.68 7.234 1 64.25 107 PRO B O 1
ATOM 1820 N N . PRO B 1 108 ? 13.008 4.914 8.242 1 60.72 108 PRO B N 1
ATOM 1821 C CA . PRO B 1 108 ? 13.117 3.664 8.992 1 60.72 108 PRO B CA 1
ATOM 1822 C C . PRO B 1 108 ? 13.297 2.445 8.094 1 60.72 108 PRO B C 1
ATOM 1824 O O . PRO B 1 108 ? 12.828 2.443 6.953 1 60.72 108 PRO B O 1
ATOM 1827 N N . SER B 1 109 ? 14.398 1.542 8.305 1 56.69 109 SER B N 1
ATOM 1828 C CA . SER B 1 109 ? 14.789 0.426 7.453 1 56.69 109 SER B CA 1
ATOM 1829 C C . SER B 1 109 ? 13.727 -0.664 7.441 1 56.69 109 SER B C 1
ATOM 1831 O O . SER B 1 109 ? 13.07 -0.91 8.461 1 56.69 109 SER B O 1
ATOM 1833 N N . LEU B 1 110 ? 13.094 -0.969 6.387 1 56.09 110 LEU B N 1
ATOM 1834 C CA . LEU B 1 110 ? 12.328 -2.199 6.207 1 56.09 110 LEU B CA 1
ATOM 1835 C C . LEU B 1 110 ? 13.172 -3.418 6.57 1 56.09 110 LEU B C 1
ATOM 1837 O O . LEU B 1 110 ? 12.734 -4.559 6.371 1 56.09 110 LEU B O 1
ATOM 1841 N N . GLY B 1 111 ? 14.492 -3.361 6.977 1 46.09 111 GLY B N 1
ATOM 1842 C CA . GLY B 1 111 ? 15.375 -4.5 7.164 1 46.09 111 GLY B CA 1
ATOM 1843 C C . GLY B 1 111 ? 15.031 -5.336 8.383 1 46.09 111 GLY B C 1
ATOM 1844 O O . GLY B 1 111 ? 14.164 -4.957 9.172 1 46.09 111 GLY B O 1
ATOM 1845 N N . PRO B 1 112 ? 15.625 -6.586 8.344 1 44.34 112 PRO B N 1
ATOM 1846 C CA . PRO B 1 112 ? 15.5 -7.547 9.445 1 44.34 112 PRO B CA 1
ATOM 1847 C C . PRO B 1 112 ? 15.625 -6.891 10.82 1 44.34 112 PRO B C 1
ATOM 1849 O O . PRO B 1 112 ? 16.438 -5.973 10.992 1 44.34 112 PRO B O 1
ATOM 1852 N N . SER B 1 113 ? 14.594 -6.719 11.484 1 37.94 113 SER B N 1
ATOM 1853 C CA . SER B 1 113 ? 14.734 -6.418 12.906 1 37.94 113 SER B CA 1
ATOM 1854 C C . SER B 1 113 ? 15.977 -7.086 13.484 1 37.94 113 SER 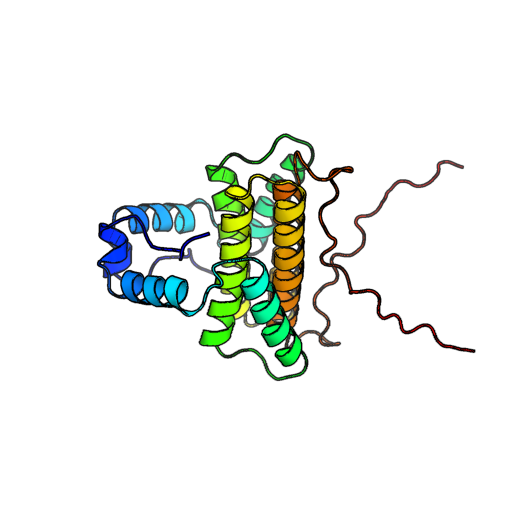B C 1
ATOM 1856 O O . SER B 1 113 ? 16.359 -8.18 13.062 1 37.94 113 SER B O 1
ATOM 1858 N N . ALA B 1 114 ? 16.844 -6.367 14.297 1 35.94 114 ALA B N 1
ATOM 1859 C CA . ALA B 1 114 ? 17.922 -6.949 15.094 1 35.94 114 ALA B CA 1
ATOM 1860 C C . ALA B 1 114 ? 17.469 -8.234 15.773 1 35.94 114 ALA B C 1
ATOM 1862 O O . ALA B 1 114 ? 16.547 -8.219 16.594 1 35.94 114 ALA B O 1
ATOM 1863 N N . SER B 1 115 ? 17.453 -9.422 15.164 1 33.66 115 SER B N 1
ATOM 1864 C CA . SER B 1 115 ? 17.672 -10.609 15.992 1 33.66 115 SER B CA 1
ATOM 1865 C C . SER B 1 115 ? 18.797 -10.375 17 1 33.66 115 SER B C 1
ATOM 1867 O O . SER B 1 115 ? 19.953 -10.242 16.609 1 33.66 115 SER B O 1
ATOM 1869 N N . THR B 1 116 ? 18.531 -9.695 18.078 1 34.66 116 THR B N 1
ATOM 1870 C CA . THR B 1 116 ? 19.375 -9.891 19.25 1 34.66 116 THR B CA 1
ATOM 1871 C C . THR B 1 116 ? 19.734 -11.359 19.406 1 34.66 116 THR B C 1
ATOM 1873 O O . THR B 1 116 ? 19.062 -12.102 20.109 1 34.66 116 THR B O 1
ATOM 1876 N N . LEU B 1 117 ? 19.859 -12.211 18.406 1 32.66 117 LEU B N 1
ATOM 1877 C CA . LEU B 1 117 ? 20.594 -13.422 18.734 1 32.66 117 LEU B CA 1
ATOM 1878 C C . LEU B 1 117 ? 22.047 -13.109 19.062 1 32.66 117 LEU B C 1
ATOM 1880 O O . LEU B 1 117 ? 22.875 -12.938 18.156 1 32.66 117 LEU B O 1
ATOM 1884 N N . ASP B 1 118 ? 22.328 -12.219 20 1 32.88 118 ASP B N 1
ATOM 1885 C CA . ASP B 1 118 ? 23.625 -12.297 20.625 1 32.88 118 ASP B CA 1
ATOM 1886 C C . ASP B 1 118 ? 23.906 -13.711 21.141 1 32.88 118 ASP B C 1
ATOM 1888 O O . ASP B 1 118 ? 23.141 -14.25 21.938 1 32.88 118 ASP B O 1
ATOM 1892 N N . PRO B 1 119 ? 24.594 -14.57 20.422 1 31.5 119 PRO B N 1
ATOM 1893 C CA . PRO B 1 119 ? 25.156 -15.703 21.172 1 31.5 119 PRO B CA 1
ATOM 1894 C C . PRO B 1 119 ? 25.781 -15.289 22.5 1 31.5 119 PRO B C 1
ATOM 1896 O O . PRO B 1 119 ? 26.5 -14.289 22.562 1 31.5 119 PRO B O 1
ATOM 1899 N N . VAL B 1 120 ? 25.094 -15.328 23.609 1 32.34 120 VAL B N 1
ATOM 1900 C CA . VAL B 1 120 ? 25.938 -15.367 24.797 1 32.34 120 VAL B CA 1
ATOM 1901 C C . VAL B 1 120 ? 27.031 -16.422 24.625 1 32.34 120 VAL B C 1
ATOM 1903 O O . VAL B 1 120 ? 26.75 -17.547 24.203 1 32.34 120 VAL B O 1
ATOM 1906 N N . PRO B 1 121 ? 28.266 -15.992 25.156 1 32.38 121 PRO B N 1
ATOM 1907 C CA . PRO B 1 121 ? 29.328 -17 25.219 1 32.38 121 PRO B CA 1
ATOM 1908 C C . PRO B 1 121 ? 28.922 -18.25 25.984 1 32.38 121 PRO B C 1
ATOM 1910 O O . PRO B 1 121 ? 28.047 -18.188 26.859 1 32.38 121 PRO B O 1
#

pLDDT: mean 81.92, std 17.61, range [29.36, 96.0]

Secondary structure (DSSP, 8-state):
-PPP----HHHHHSHHHHHHHHHHHHTS-SSHHHHHHHHHHHHHTTTSSPPPHHHHHHHHHHHHHHHHHHHH--SHHHHHHHHHHHHHHHHHHHHHHTTTTSTTS----------------/-PPP----HHHHHSHHHHHHHHHHHHTS-SSHHHHHHHHHHHHHTTTSSPPPHHHHHHHHHHHHHHHHHHHH--SHHHHHHHHHHHHHHHHHHHHHHTTTTSTTSPPP--S----------

Solvent-accessible surface area (backbone atoms only — not comparable to full-atom values): 13648 Å² total; per-residue (Å²): 110,73,69,52,71,68,80,50,63,65,51,38,68,23,71,67,31,42,52,50,34,51,42,32,54,74,66,32,56,46,44,67,69,45,43,52,51,53,47,49,54,52,60,69,45,60,87,55,71,63,65,53,73,66,57,43,51,48,50,53,49,39,33,53,47,28,56,54,49,31,72,69,45,81,50,64,68,60,25,50,50,27,50,43,53,28,30,52,41,52,40,50,51,39,33,42,70,21,51,89,69,34,90,79,52,54,38,79,68,79,62,79,71,80,71,74,71,61,75,75,131,108,74,70,55,69,67,80,52,62,65,50,37,68,24,71,70,32,42,52,48,34,49,42,33,54,73,67,31,55,46,45,69,69,45,42,52,52,53,46,50,55,51,58,70,46,61,88,53,70,63,64,53,73,66,55,43,52,47,50,53,50,38,31,52,48,28,56,53,50,31,73,68,46,83,50,62,68,59,26,50,50,29,49,44,54,28,52,53,39,52,49,52,51,38,36,42,70,21,51,89,66,37,91,80,55,60,39,73,73,65,57,81,70,81,68,79,68,65,79,72,133

InterPro domains:
  IPR029170 FAM180 family [PF15173] (2-97)
  IPR029170 FAM180 family [PTHR34034] (1-119)

Nearest PDB structures (foldseek):
  8dgj-assembly1_A  TM=5.378E-01  e=3.852E+00  Drosophila melanogaster
  4wzx-assembly1_A  TM=6.510E-01  e=5.958E+00  Homo sapiens
  8dgi-assembly1_A  TM=5.315E-01  e=4.296E+00  Drosophila melanogaster
  6dg6-assembly4_D  TM=6.038E-01  e=9.216E+00  synthetic construct
  8dgj-assembly1_A  TM=5.381E-01  e=3.654E+00  Drosophila melanogaster

Radius of gyration: 18.32 Å; Cα contacts (8 Å, |Δi|>4): 278; chains: 2; bounding box: 66×38×45 Å

Foldseek 3Di:
DDFDADPDPVLCPDPVNVVVRCCRRPQADPALVSLVVLLVVLVVCLPDAADDPVNLVSLVVNLVVLVVVLVVDDDPVRNVSSVVSSVSSVLSNQLNVPGPPPPVSHGPPPPPDPPVPPPDD/DDFDADPDPVLCPDPVNVVVRCCRRPQADPALVSLVVLLVVLVVCLPDAADDPVNLVSLVVNLVVLVVVLVVDDDPVRNVSSVVSSVSSVLSNQLRVPGPPPPVSHGDDPDDDPPVPPPDD

Sequence (242 aa):
MGQLHIQDEELASTRPGRRLSLLLQHHVPSDLEGAEQRLQQFQDLRKGPPLSPWDFEHLLLTGLSCVYRLHVANEAEERGRWAQVFALLAQETLWDLCKGFCPQGQPPSLGPSASTLDPVPMGQLHIQDEELASTRPGRRLSLLLQHHVPSDLEGAEQRLQQFQDLRKGPPLSPWDFEHLLLTGLSCVYRLHVANEAEERGRWAQVFALLAQETLWDLCKGFCPQGQPPSLGPSASTLDPVP